Protein AF-A0A4Y7LB96-F1 (afdb_monomer_lite)

Structure (mmCIF, N/CA/C/O backbone):
data_AF-A0A4Y7LB96-F1
#
_entry.id   AF-A0A4Y7LB96-F1
#
loop_
_atom_site.group_PDB
_atom_site.id
_atom_site.type_symbol
_atom_site.label_atom_id
_atom_site.label_alt_id
_atom_site.label_comp_id
_atom_site.label_asym_id
_atom_site.label_entity_id
_atom_site.label_seq_id
_atom_site.pdbx_PDB_ins_code
_atom_site.Cartn_x
_atom_site.Cartn_y
_atom_site.Cartn_z
_atom_site.occupancy
_atom_site.B_iso_or_equiv
_atom_site.auth_seq_id
_atom_site.auth_comp_id
_atom_site.auth_asym_id
_atom_site.auth_atom_id
_atom_site.pdbx_PDB_model_num
ATOM 1 N N . MET A 1 1 ? 49.087 -23.711 -43.811 1.00 35.66 1 MET A N 1
ATOM 2 C CA . MET A 1 1 ? 48.234 -24.446 -44.774 1.00 35.66 1 MET A CA 1
ATOM 3 C C . MET A 1 1 ? 48.121 -23.576 -46.019 1.00 35.66 1 MET A C 1
ATOM 5 O O . MET A 1 1 ? 47.642 -22.468 -45.870 1.00 35.66 1 MET A O 1
ATOM 9 N N . ALA A 1 2 ? 48.598 -23.896 -47.216 1.00 39.31 2 ALA A N 1
ATOM 10 C CA . ALA A 1 2 ? 49.194 -25.099 -47.774 1.00 39.31 2 ALA A CA 1
ATOM 11 C C . ALA A 1 2 ? 50.185 -24.685 -48.887 1.00 39.31 2 ALA A C 1
ATOM 13 O O . ALA A 1 2 ? 49.993 -23.673 -49.557 1.00 39.31 2 ALA A O 1
ATOM 14 N N . THR A 1 3 ? 51.242 -25.474 -49.028 1.00 40.19 3 THR A N 1
ATOM 15 C CA . THR A 1 3 ? 52.195 -25.552 -50.142 1.00 40.19 3 THR A CA 1
ATOM 16 C C . THR A 1 3 ? 51.519 -26.090 -51.404 1.00 40.19 3 THR A C 1
ATOM 18 O O . THR A 1 3 ? 50.757 -27.045 -51.281 1.00 40.19 3 THR A O 1
ATOM 21 N N . VAL A 1 4 ? 51.845 -25.574 -52.597 1.00 39.94 4 VAL A N 1
ATOM 22 C CA . VAL A 1 4 ? 51.685 -26.322 -53.862 1.00 39.94 4 VAL A CA 1
ATOM 23 C C . VAL A 1 4 ? 52.820 -25.961 -54.827 1.00 39.94 4 VAL A C 1
ATOM 25 O O . VAL A 1 4 ? 52.914 -24.840 -55.323 1.00 39.94 4 VAL A O 1
ATOM 28 N N . GLU A 1 5 ? 53.680 -26.952 -55.039 1.00 41.75 5 GLU A N 1
ATOM 29 C CA . GLU A 1 5 ? 54.690 -27.094 -56.088 1.00 41.75 5 GLU A CA 1
ATOM 30 C C . GLU A 1 5 ? 54.030 -27.281 -57.464 1.00 41.75 5 GLU A C 1
ATOM 32 O O . GLU A 1 5 ? 52.971 -27.895 -57.533 1.00 41.75 5 GLU A O 1
ATOM 37 N N . TYR A 1 6 ? 54.686 -26.873 -58.559 1.00 34.81 6 TYR A N 1
ATOM 38 C CA . TYR A 1 6 ? 54.500 -27.531 -59.862 1.00 34.81 6 TYR A CA 1
ATOM 39 C C . TYR A 1 6 ? 55.794 -27.538 -60.691 1.00 34.81 6 TYR A C 1
ATOM 41 O O . TYR A 1 6 ? 56.192 -26.547 -61.296 1.00 34.81 6 TYR A O 1
ATOM 49 N N . ASN A 1 7 ? 56.425 -28.711 -60.651 1.00 36.88 7 ASN A N 1
ATOM 50 C CA . ASN A 1 7 ? 57.139 -29.462 -61.686 1.00 36.88 7 ASN A CA 1
ATOM 51 C C . ASN A 1 7 ? 57.603 -28.779 -62.988 1.00 36.88 7 ASN A C 1
ATOM 53 O O . ASN A 1 7 ? 56.831 -28.458 -63.890 1.00 36.88 7 ASN A O 1
ATOM 57 N N . THR A 1 8 ? 58.929 -28.784 -63.112 1.00 36.22 8 THR A N 1
ATOM 58 C CA . THR A 1 8 ? 59.748 -29.191 -64.266 1.00 36.22 8 THR A CA 1
ATOM 59 C C . THR A 1 8 ? 59.161 -30.302 -65.152 1.00 36.22 8 THR A C 1
ATOM 61 O O . THR A 1 8 ? 58.749 -31.344 -64.651 1.00 36.22 8 THR A O 1
ATOM 64 N N . TYR A 1 9 ? 59.282 -30.132 -66.474 1.00 33.72 9 TYR A N 1
ATOM 65 C CA . TYR A 1 9 ? 59.362 -31.225 -67.452 1.00 33.72 9 TYR A CA 1
ATOM 66 C C . TYR A 1 9 ? 60.618 -31.047 -68.316 1.00 33.72 9 TYR A C 1
ATOM 68 O O . TYR A 1 9 ? 60.820 -30.008 -68.944 1.00 33.72 9 TYR A O 1
ATOM 76 N N . CYS A 1 10 ? 61.461 -32.078 -68.304 1.00 36.59 10 CYS A N 1
ATOM 77 C CA . CYS A 1 10 ? 62.618 -32.287 -69.166 1.00 36.59 10 CYS A CA 1
ATOM 78 C C . CYS A 1 10 ? 62.185 -32.753 -70.566 1.00 36.59 10 CYS A C 1
ATOM 80 O O . CYS A 1 10 ? 61.255 -33.546 -70.671 1.00 36.59 10 CYS A O 1
ATOM 82 N N . PHE A 1 11 ? 62.929 -32.370 -71.609 1.00 31.00 11 PHE A N 1
ATOM 83 C CA . PHE A 1 11 ? 63.196 -33.251 -72.754 1.00 31.00 11 PHE A CA 1
ATOM 84 C C . PHE A 1 11 ? 64.547 -32.873 -73.383 1.00 31.00 11 PHE A C 1
ATOM 86 O O . PHE A 1 11 ? 64.687 -31.870 -74.081 1.00 31.00 11 PHE A O 1
ATOM 93 N N . LEU A 1 12 ? 65.557 -33.670 -73.037 1.00 38.88 12 LEU A N 1
ATOM 94 C CA . LEU A 1 12 ? 66.814 -33.858 -73.751 1.00 38.88 12 LEU A CA 1
ATOM 95 C C . LEU A 1 12 ? 66.573 -35.003 -74.738 1.00 38.88 12 LEU A C 1
ATOM 97 O O . LEU A 1 12 ? 66.150 -36.056 -74.285 1.00 38.88 12 LEU A O 1
ATOM 101 N N . GLU A 1 13 ? 66.837 -34.793 -76.028 1.00 34.44 13 GLU A N 1
ATOM 102 C CA . GLU A 1 13 ? 67.392 -35.770 -76.988 1.00 34.44 13 GLU A CA 1
ATOM 103 C C . GLU A 1 13 ? 67.270 -35.225 -78.419 1.00 34.44 13 GLU A C 1
ATOM 105 O O . GLU A 1 13 ? 66.249 -34.643 -78.780 1.00 34.44 13 GLU A O 1
ATOM 110 N N . GLY A 1 14 ? 68.302 -35.424 -79.250 1.00 32.41 14 GLY A N 1
ATOM 111 C CA . GLY A 1 14 ? 68.178 -35.202 -80.698 1.00 32.41 14 GLY A CA 1
ATOM 112 C C . GLY A 1 14 ? 69.425 -34.711 -81.433 1.00 32.41 14 GLY A C 1
ATOM 113 O O . GLY A 1 14 ? 69.401 -33.651 -82.044 1.00 32.41 14 GLY A O 1
ATOM 114 N N . SER A 1 15 ? 70.504 -35.487 -81.348 1.00 33.72 15 SER A N 1
ATOM 115 C CA . SER A 1 15 ? 71.610 -35.665 -82.302 1.00 33.72 15 SER A CA 1
ATOM 116 C C . SER A 1 15 ? 71.721 -34.789 -83.561 1.00 33.72 15 SER A C 1
ATOM 118 O O . SER A 1 15 ? 70.886 -34.803 -84.458 1.00 33.72 15 SER A O 1
ATOM 120 N N . GLN A 1 16 ? 72.904 -34.177 -83.670 1.00 41.25 16 GLN A N 1
ATOM 121 C CA . GLN A 1 16 ? 73.812 -34.219 -84.825 1.00 41.25 16 GLN A CA 1
ATOM 122 C C . GLN A 1 16 ? 73.238 -34.642 -86.190 1.00 41.25 16 GLN A C 1
ATOM 124 O O . GLN A 1 16 ? 73.076 -35.833 -86.438 1.00 41.25 16 GLN A O 1
ATOM 129 N N . ILE A 1 17 ? 73.171 -33.696 -87.137 1.00 39.78 17 ILE A N 1
ATOM 130 C CA . ILE A 1 17 ? 73.452 -33.962 -88.559 1.00 39.78 17 ILE A CA 1
ATOM 131 C C . ILE A 1 17 ? 74.294 -32.810 -89.123 1.00 39.78 17 ILE A C 1
ATOM 133 O O . ILE A 1 17 ? 73.824 -31.712 -89.413 1.00 39.78 17 ILE A O 1
ATOM 137 N N . LEU A 1 18 ? 75.585 -33.101 -89.261 1.00 38.09 18 LEU A N 1
ATOM 138 C CA . LEU A 1 18 ? 76.555 -32.395 -90.088 1.00 38.09 18 LEU A CA 1
ATOM 139 C C . LEU A 1 18 ? 76.236 -32.659 -91.573 1.00 38.09 18 LEU A C 1
ATOM 141 O O . LEU A 1 18 ? 75.856 -33.771 -91.931 1.00 38.09 18 LEU A O 1
ATOM 145 N N . ARG A 1 19 ? 76.564 -31.679 -92.429 1.00 37.53 19 ARG A N 1
ATOM 146 C CA . ARG A 1 19 ? 76.654 -31.722 -93.911 1.00 37.53 19 ARG A CA 1
ATOM 147 C C . ARG A 1 19 ? 75.383 -31.355 -94.694 1.00 37.53 19 ARG A C 1
ATOM 149 O O . ARG A 1 19 ? 74.606 -32.212 -95.087 1.00 37.53 19 ARG A O 1
ATOM 156 N N . ARG A 1 20 ? 75.315 -30.096 -95.130 1.00 37.41 20 ARG A N 1
ATOM 157 C CA . ARG A 1 20 ? 75.540 -29.674 -96.533 1.00 37.41 20 ARG A CA 1
ATOM 158 C C . ARG A 1 20 ? 75.105 -28.220 -96.674 1.00 37.41 20 ARG A C 1
ATOM 160 O O . ARG A 1 20 ? 73.936 -27.890 -96.542 1.00 37.41 20 ARG A O 1
ATOM 167 N N . ILE A 1 21 ? 76.076 -27.363 -96.961 1.00 46.53 21 ILE A N 1
ATOM 168 C CA . ILE A 1 21 ? 75.864 -25.991 -97.413 1.00 46.53 21 ILE A CA 1
ATOM 169 C C . ILE A 1 21 ? 75.515 -26.049 -98.909 1.00 46.53 21 ILE A C 1
ATOM 171 O O . ILE A 1 21 ? 76.352 -26.524 -99.678 1.00 46.53 21 ILE A O 1
ATOM 175 N N . PRO A 1 22 ? 74.379 -25.491 -99.361 1.00 42.53 22 PRO A N 1
ATOM 176 C CA . PRO A 1 22 ? 74.318 -24.791 -100.627 1.00 42.53 22 PRO A CA 1
ATOM 177 C C . PRO A 1 22 ? 74.450 -23.291 -100.348 1.00 42.53 22 PRO A C 1
ATOM 179 O O . PRO A 1 22 ? 73.652 -22.678 -99.636 1.00 42.53 22 PRO A O 1
ATOM 182 N N . LYS A 1 23 ? 75.521 -22.710 -100.889 1.00 46.22 23 LYS A N 1
ATOM 183 C CA . LYS A 1 23 ? 75.738 -21.266 -100.923 1.00 46.22 23 LYS A CA 1
ATOM 184 C C . LYS A 1 23 ? 74.643 -20.617 -101.782 1.00 46.22 23 LYS A C 1
ATOM 186 O O . LYS A 1 23 ? 74.169 -21.218 -102.741 1.00 46.22 23 LYS A O 1
ATOM 191 N N . SER A 1 24 ? 74.314 -19.377 -101.412 1.00 51.06 24 SER A N 1
ATOM 192 C CA . SER A 1 24 ? 73.545 -18.368 -102.161 1.00 51.06 24 SER A CA 1
ATOM 193 C C . SER A 1 24 ? 72.079 -18.694 -102.490 1.00 51.06 24 SER A C 1
ATOM 195 O O . SER A 1 24 ? 71.782 -19.344 -103.483 1.00 51.06 24 SER A O 1
ATOM 197 N N . GLY A 1 25 ? 71.151 -18.155 -101.682 1.00 49.84 25 GLY A N 1
ATOM 198 C CA . GLY A 1 25 ? 69.739 -17.985 -102.073 1.00 49.84 25 GLY A CA 1
ATOM 199 C C . GLY A 1 25 ? 68.710 -17.978 -100.931 1.00 49.84 25 GLY A C 1
ATOM 200 O O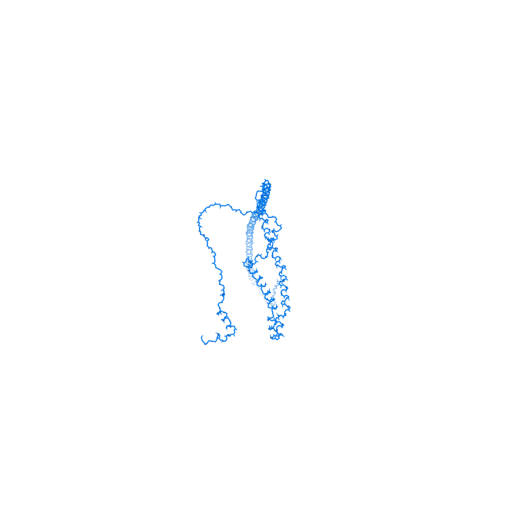 . GLY A 1 25 ? 67.725 -17.252 -101.001 1.00 49.84 25 GLY A O 1
ATOM 201 N N . TRP A 1 26 ? 68.944 -18.730 -99.848 1.00 45.72 26 TRP A N 1
ATOM 202 C CA . TRP A 1 26 ? 67.926 -18.994 -98.807 1.00 45.72 26 TRP A CA 1
ATOM 203 C C . TRP A 1 26 ? 68.025 -18.112 -97.552 1.00 45.72 26 TRP A C 1
ATOM 205 O O . TRP A 1 26 ? 67.060 -17.992 -96.799 1.00 45.72 26 TRP A O 1
ATOM 215 N N . VAL A 1 27 ? 69.170 -17.454 -97.341 1.00 49.75 27 VAL A N 1
ATOM 216 C CA . VAL A 1 27 ? 69.449 -16.653 -96.135 1.00 49.75 27 VAL A CA 1
ATOM 217 C C . VAL A 1 27 ? 68.569 -15.403 -96.066 1.00 49.75 27 VAL A C 1
ATOM 219 O O . VAL A 1 27 ? 68.065 -15.085 -94.995 1.00 49.75 27 VAL A O 1
ATOM 222 N N . LEU A 1 28 ? 68.307 -14.730 -97.195 1.00 49.62 28 LEU A N 1
ATOM 223 C CA . LEU A 1 28 ? 67.435 -13.549 -97.208 1.00 49.62 28 LEU A CA 1
ATOM 224 C C . LEU A 1 28 ? 65.955 -13.895 -96.982 1.00 49.62 28 LEU A C 1
ATOM 226 O O . LEU A 1 28 ? 65.259 -13.121 -96.335 1.00 49.62 28 LEU A O 1
ATOM 230 N N . LYS A 1 29 ? 65.469 -15.051 -97.454 1.00 49.19 29 LYS A N 1
ATOM 231 C CA . LYS A 1 29 ? 64.053 -15.429 -97.303 1.00 49.19 29 LYS A CA 1
ATOM 232 C C . LYS A 1 29 ? 63.723 -15.843 -95.862 1.00 49.19 29 LYS A C 1
ATOM 234 O O . LYS A 1 29 ? 62.784 -15.313 -95.284 1.00 49.19 29 LYS A O 1
ATOM 239 N N . PHE A 1 30 ? 64.588 -16.640 -95.225 1.00 51.22 30 PHE A N 1
ATOM 240 C CA . PHE A 1 30 ? 64.472 -16.957 -93.794 1.00 51.22 30 PHE A CA 1
ATOM 241 C C . PHE A 1 30 ? 64.611 -15.724 -92.887 1.00 51.22 30 PHE A C 1
ATOM 243 O O . PHE A 1 30 ? 63.891 -15.616 -91.896 1.00 51.22 30 PHE A O 1
ATOM 250 N N . HIS A 1 31 ? 65.496 -14.773 -93.213 1.00 53.97 31 HIS A N 1
ATOM 251 C CA . HIS A 1 31 ? 65.634 -13.547 -92.418 1.00 53.97 31 HIS A CA 1
ATOM 252 C C . HIS A 1 31 ? 64.397 -12.648 -92.497 1.00 53.97 31 HIS A C 1
ATOM 254 O O . HIS A 1 31 ? 64.010 -12.052 -91.488 1.00 53.97 31 HIS A O 1
ATOM 260 N N . VAL A 1 32 ? 63.777 -12.548 -93.675 1.00 58.94 32 VAL A N 1
ATOM 261 C CA . VAL A 1 32 ? 62.548 -11.771 -93.881 1.00 58.94 32 VAL A CA 1
ATOM 262 C C . VAL A 1 32 ? 61.365 -12.443 -93.173 1.00 58.94 32 VAL A C 1
ATOM 264 O O . VAL A 1 32 ? 60.643 -11.765 -92.440 1.00 58.94 32 VAL A O 1
ATOM 267 N N . ASP A 1 33 ? 61.231 -13.768 -93.275 1.00 58.50 33 ASP A N 1
ATOM 268 C CA . ASP A 1 33 ? 60.152 -14.535 -92.636 1.00 58.50 33 ASP A CA 1
ATOM 269 C C . ASP A 1 33 ? 60.277 -14.571 -91.097 1.00 58.50 33 ASP A C 1
ATOM 271 O O . ASP A 1 33 ? 59.285 -14.404 -90.383 1.00 58.50 33 ASP A O 1
ATOM 275 N N . PHE A 1 34 ? 61.496 -14.681 -90.553 1.00 61.75 34 PHE A N 1
ATOM 276 C CA . PHE A 1 34 ? 61.752 -14.602 -89.107 1.00 61.75 34 PHE A CA 1
ATOM 277 C C . PHE A 1 34 ? 61.517 -13.190 -88.548 1.00 61.75 34 PHE A C 1
ATOM 279 O O . PHE A 1 34 ? 60.947 -13.026 -87.468 1.00 61.75 34 PHE A O 1
ATOM 286 N N . SER A 1 35 ? 61.882 -12.150 -89.305 1.00 68.75 35 SER A N 1
ATOM 287 C CA . SER A 1 35 ? 61.618 -10.753 -88.924 1.00 68.75 35 SER A CA 1
ATOM 288 C C . SER A 1 35 ? 60.121 -10.429 -88.928 1.00 68.75 35 SER A C 1
ATOM 290 O O . SER A 1 35 ? 59.642 -9.688 -88.065 1.00 68.75 35 SER A O 1
ATOM 292 N N . LEU A 1 36 ? 59.363 -11.008 -89.865 1.00 68.25 36 LEU A N 1
ATOM 293 C CA . LEU A 1 36 ? 57.903 -10.930 -89.887 1.00 68.25 36 LEU A CA 1
ATOM 294 C C . LEU A 1 36 ? 57.294 -11.679 -88.696 1.00 68.25 36 LEU A C 1
ATOM 296 O O . LEU A 1 36 ? 56.475 -11.093 -87.994 1.00 68.25 36 LEU A O 1
ATOM 300 N N . LEU A 1 37 ? 57.729 -12.905 -88.392 1.00 70.44 37 LEU A N 1
ATOM 301 C CA . LEU A 1 37 ? 57.255 -13.665 -87.225 1.00 70.44 37 LEU A CA 1
ATOM 302 C C . LEU A 1 37 ? 57.542 -12.958 -85.896 1.00 70.44 37 LEU A C 1
ATOM 304 O O . LEU A 1 37 ? 56.667 -12.914 -85.033 1.00 70.44 37 LEU A O 1
ATOM 308 N N . LEU A 1 38 ? 58.713 -12.338 -85.738 1.00 76.50 38 LEU A N 1
ATOM 309 C CA . LEU A 1 38 ? 59.022 -11.527 -84.560 1.00 76.50 38 LEU A CA 1
ATOM 310 C C . LEU A 1 38 ? 58.147 -10.273 -84.480 1.00 76.50 38 LEU A C 1
ATOM 312 O O . LEU A 1 38 ? 57.662 -9.943 -83.401 1.00 76.50 38 LEU A O 1
ATOM 316 N N . ARG A 1 39 ? 57.875 -9.595 -85.604 1.00 75.19 39 ARG A N 1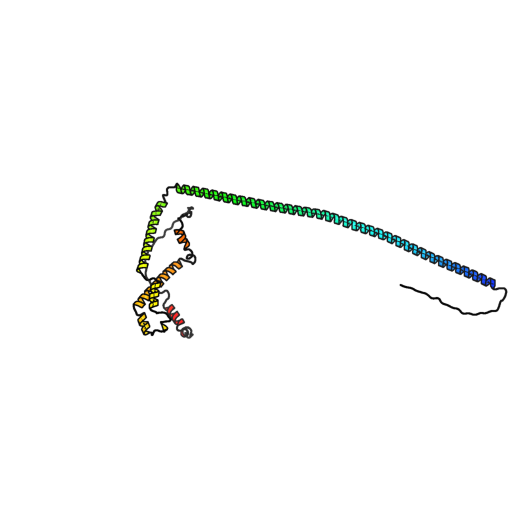
ATOM 317 C CA . ARG A 1 39 ? 56.944 -8.452 -85.632 1.00 75.19 39 ARG A CA 1
ATOM 318 C C . ARG A 1 39 ? 55.509 -8.867 -85.308 1.00 75.19 39 ARG A C 1
ATOM 320 O O . ARG A 1 39 ? 54.872 -8.210 -84.487 1.00 75.19 39 ARG A O 1
ATOM 327 N N . TYR A 1 40 ? 55.001 -9.943 -85.904 1.00 77.81 40 TYR A N 1
ATOM 328 C CA . TYR A 1 40 ? 53.653 -10.454 -85.641 1.00 77.81 40 TYR A CA 1
ATOM 329 C C . TYR A 1 40 ? 53.518 -10.998 -84.215 1.00 77.81 40 TYR A C 1
ATOM 331 O O . TYR A 1 40 ? 52.542 -10.682 -83.538 1.00 77.81 40 TYR A O 1
ATOM 339 N N . GLY A 1 41 ? 54.518 -11.729 -83.719 1.00 83.62 41 GLY A N 1
ATOM 340 C CA . GLY A 1 41 ? 54.586 -12.206 -82.339 1.00 83.62 41 GLY A CA 1
ATOM 341 C C . GLY A 1 41 ? 54.662 -11.061 -81.327 1.00 83.62 41 GLY A C 1
ATOM 342 O O . GLY A 1 41 ? 53.939 -11.070 -80.333 1.00 83.62 41 GLY A O 1
ATOM 343 N N . TRP A 1 42 ? 55.451 -10.019 -81.607 1.00 86.25 42 TRP A N 1
ATOM 344 C CA . TRP A 1 42 ? 55.538 -8.826 -80.762 1.00 86.25 42 TRP A CA 1
ATOM 345 C C . TRP A 1 42 ? 54.237 -8.016 -80.761 1.00 86.25 42 TRP A C 1
ATOM 347 O O . TRP A 1 42 ? 53.787 -7.577 -79.703 1.00 86.25 42 TRP A O 1
ATOM 357 N N . LEU A 1 43 ? 53.570 -7.867 -81.911 1.00 87.25 43 LEU A N 1
ATOM 358 C CA . LEU A 1 43 ? 52.249 -7.234 -81.995 1.00 87.25 43 LEU A CA 1
ATOM 359 C C . LEU A 1 43 ? 51.172 -8.048 -81.263 1.00 87.25 43 LEU A C 1
ATOM 361 O O . LEU A 1 43 ? 50.330 -7.470 -80.572 1.00 87.25 43 LEU A O 1
ATOM 365 N N . TRP A 1 44 ? 51.213 -9.378 -81.366 1.00 89.19 44 TRP A N 1
ATOM 366 C CA . TRP A 1 44 ? 50.311 -10.280 -80.651 1.00 89.19 44 TRP A CA 1
ATOM 367 C C . TRP A 1 44 ? 50.527 -10.207 -79.134 1.00 89.19 44 TRP A C 1
ATOM 369 O O . TRP A 1 44 ? 49.569 -9.995 -78.387 1.00 89.19 44 TRP A O 1
ATOM 379 N N . TYR A 1 45 ? 51.782 -10.249 -78.678 1.00 89.12 45 TYR A N 1
ATOM 380 C CA . TYR A 1 45 ? 52.149 -10.073 -77.273 1.00 89.12 45 TYR A CA 1
ATOM 381 C C . TYR A 1 45 ? 51.746 -8.692 -76.745 1.00 89.12 45 TYR A C 1
ATOM 383 O O . TYR A 1 45 ? 51.115 -8.591 -75.694 1.00 89.12 45 TYR A O 1
ATOM 391 N N . ARG A 1 46 ? 52.008 -7.618 -77.503 1.00 91.00 46 ARG A N 1
ATOM 392 C CA . ARG A 1 46 ? 51.585 -6.251 -77.160 1.00 91.00 46 ARG A CA 1
ATOM 393 C C . ARG A 1 46 ? 50.066 -6.157 -77.016 1.00 91.00 46 ARG A C 1
ATOM 395 O O . ARG A 1 46 ? 49.577 -5.546 -76.070 1.00 91.00 46 ARG A O 1
ATOM 402 N N . ARG A 1 47 ? 49.304 -6.796 -77.907 1.00 90.00 47 ARG A N 1
ATOM 403 C CA . ARG A 1 47 ? 47.834 -6.833 -77.851 1.00 90.00 47 ARG A CA 1
ATOM 404 C C . ARG A 1 47 ? 47.319 -7.613 -76.635 1.00 90.00 47 ARG A C 1
ATOM 406 O O . ARG A 1 47 ? 46.335 -7.194 -76.027 1.00 90.00 47 ARG A O 1
ATOM 413 N N . ILE A 1 48 ? 47.980 -8.703 -76.248 1.00 91.69 48 ILE A N 1
ATOM 414 C CA . ILE A 1 48 ? 47.661 -9.460 -75.026 1.00 91.69 48 ILE A CA 1
ATOM 415 C C . ILE A 1 48 ? 47.997 -8.655 -73.771 1.00 91.69 48 ILE A C 1
ATOM 417 O O . ILE A 1 48 ? 47.182 -8.588 -72.852 1.00 91.69 48 ILE A O 1
ATOM 421 N N . LEU A 1 49 ? 49.154 -7.996 -73.746 1.00 93.00 49 LEU A N 1
ATOM 422 C CA . LEU A 1 49 ? 49.583 -7.179 -72.617 1.00 93.00 49 LEU A CA 1
ATOM 423 C C . LEU A 1 49 ? 48.627 -6.001 -72.389 1.00 93.00 49 LEU A C 1
ATOM 425 O O . LEU A 1 49 ? 48.187 -5.781 -71.265 1.00 93.00 49 LEU A O 1
ATOM 429 N N . VAL A 1 50 ? 48.222 -5.307 -73.459 1.00 94.56 50 VAL A N 1
ATOM 430 C CA . VAL A 1 50 ? 47.217 -4.231 -73.389 1.00 94.56 50 VAL A CA 1
ATOM 431 C C . VAL A 1 50 ? 45.880 -4.756 -72.857 1.00 94.56 50 VAL A C 1
ATOM 433 O O . VAL A 1 50 ? 45.280 -4.128 -71.987 1.00 94.56 50 VAL A O 1
ATOM 436 N N . ARG A 1 51 ? 45.423 -5.934 -73.306 1.00 92.56 51 ARG A N 1
ATOM 437 C CA . ARG A 1 51 ? 44.206 -6.566 -72.763 1.00 92.56 51 ARG A CA 1
ATOM 438 C C . ARG A 1 51 ? 44.329 -6.864 -71.267 1.00 92.56 51 ARG A C 1
ATOM 440 O O . ARG A 1 51 ? 43.387 -6.603 -70.525 1.00 92.56 51 ARG A O 1
ATOM 447 N N . ARG A 1 52 ? 45.480 -7.368 -70.817 1.00 94.25 52 ARG A N 1
ATOM 448 C CA . ARG A 1 52 ? 45.728 -7.674 -69.401 1.00 94.25 52 ARG A CA 1
ATOM 449 C C . ARG A 1 52 ? 45.763 -6.413 -68.534 1.00 94.25 52 ARG A C 1
ATOM 451 O O . ARG A 1 52 ? 45.186 -6.414 -67.453 1.00 94.25 52 ARG A O 1
ATOM 458 N N . LEU A 1 53 ? 46.371 -5.332 -69.019 1.00 94.94 53 LEU A N 1
ATOM 459 C CA . LEU A 1 53 ? 46.378 -4.039 -68.328 1.00 94.94 53 LEU A CA 1
ATOM 460 C C . LEU A 1 53 ? 44.972 -3.432 -68.226 1.00 94.94 53 LEU A C 1
ATOM 462 O O . LEU A 1 53 ? 44.608 -2.925 -67.168 1.00 94.94 53 LEU A O 1
ATOM 466 N N . ASN A 1 54 ? 44.157 -3.548 -69.281 1.00 95.69 54 ASN A N 1
ATOM 467 C CA . ASN A 1 54 ? 42.761 -3.102 -69.248 1.00 95.69 54 ASN A CA 1
ATOM 468 C C . ASN A 1 54 ? 41.930 -3.883 -68.218 1.00 95.69 54 ASN A C 1
ATOM 470 O O . ASN A 1 54 ? 41.164 -3.274 -67.477 1.00 95.69 54 ASN A O 1
ATOM 474 N N . LEU A 1 55 ? 42.123 -5.205 -68.115 1.00 95.62 55 LEU A N 1
ATOM 475 C CA . LEU A 1 55 ? 41.458 -6.030 -67.097 1.00 95.62 55 LEU A CA 1
ATOM 476 C C . LEU A 1 55 ? 41.822 -5.587 -65.673 1.00 95.62 55 LEU A C 1
ATOM 478 O O . LEU A 1 55 ? 40.930 -5.391 -64.851 1.00 95.62 55 LEU A O 1
ATOM 482 N N . ILE A 1 56 ? 43.109 -5.349 -65.400 1.00 95.88 56 ILE A N 1
ATOM 483 C CA . ILE A 1 56 ? 43.570 -4.848 -64.095 1.00 95.88 56 ILE A CA 1
ATOM 484 C C . ILE A 1 56 ? 42.966 -3.466 -63.800 1.00 95.88 56 ILE A C 1
ATOM 486 O O . ILE A 1 56 ? 42.505 -3.213 -62.687 1.00 95.88 56 ILE A O 1
ATOM 490 N N . ALA A 1 57 ? 42.923 -2.571 -64.791 1.00 95.19 57 ALA A N 1
ATOM 491 C CA . ALA A 1 57 ? 42.313 -1.253 -64.630 1.00 95.19 57 ALA A CA 1
ATOM 492 C C . ALA A 1 57 ? 40.811 -1.350 -64.303 1.00 95.19 57 ALA A C 1
ATOM 494 O O . ALA A 1 57 ? 40.309 -0.604 -63.460 1.00 95.19 57 ALA A O 1
ATOM 495 N N . ASP A 1 58 ? 40.085 -2.281 -64.921 1.00 96.06 58 ASP A N 1
ATOM 496 C CA . ASP A 1 58 ? 38.664 -2.493 -64.646 1.00 96.06 58 ASP A CA 1
ATOM 497 C C . ASP A 1 58 ? 38.416 -3.141 -63.276 1.00 96.06 58 ASP A C 1
ATOM 499 O O . ASP A 1 58 ? 37.465 -2.768 -62.582 1.00 96.06 58 ASP A O 1
ATOM 503 N N . GLU A 1 59 ? 39.291 -4.038 -62.820 1.00 96.31 59 GLU A N 1
ATOM 504 C CA . GLU A 1 59 ? 39.262 -4.567 -61.452 1.00 96.31 59 GLU A CA 1
ATOM 505 C C . GLU A 1 59 ? 39.499 -3.468 -60.412 1.00 96.31 59 GLU A C 1
ATOM 507 O O . GLU A 1 59 ? 38.740 -3.355 -59.446 1.00 96.31 59 GLU A O 1
ATOM 512 N N . GLN A 1 60 ? 40.480 -2.590 -60.637 1.00 96.38 60 GLN A N 1
ATOM 513 C CA . GLN A 1 60 ? 40.721 -1.438 -59.765 1.00 96.38 60 GLN A CA 1
ATOM 514 C C . GLN A 1 60 ? 39.513 -0.495 -59.720 1.00 96.38 60 GLN A C 1
ATOM 516 O O . GLN A 1 60 ? 39.116 -0.047 -58.639 1.00 96.38 60 GLN A O 1
ATOM 521 N N . LYS A 1 61 ? 38.857 -0.247 -60.864 1.00 97.38 61 LYS A N 1
ATOM 522 C CA . LYS A 1 61 ? 37.600 0.518 -60.904 1.00 97.38 61 LYS A CA 1
ATOM 523 C C . LYS A 1 61 ? 36.514 -0.164 -60.070 1.00 97.38 61 LYS A C 1
ATOM 525 O O . LYS A 1 61 ? 35.912 0.502 -59.228 1.00 97.38 61 LYS A O 1
ATOM 530 N N . ARG A 1 62 ? 36.295 -1.475 -60.228 1.00 97.31 62 ARG A N 1
ATOM 531 C CA . ARG A 1 62 ? 35.306 -2.244 -59.443 1.00 97.31 62 ARG A CA 1
ATOM 532 C C . ARG A 1 62 ? 35.579 -2.164 -57.941 1.00 97.31 62 ARG A C 1
ATOM 534 O O . ARG A 1 62 ? 34.663 -1.868 -57.172 1.00 97.31 62 ARG A O 1
ATOM 541 N N . LEU A 1 63 ? 36.830 -2.351 -57.521 1.00 97.25 63 LEU A N 1
ATOM 542 C CA . LEU A 1 63 ? 37.227 -2.239 -56.115 1.00 97.25 63 LEU A CA 1
ATOM 543 C C . LEU A 1 63 ? 37.011 -0.822 -55.572 1.00 97.25 63 LEU A C 1
ATOM 545 O O . LEU A 1 63 ? 36.499 -0.665 -54.463 1.00 97.25 63 LEU A O 1
ATOM 549 N N . SER A 1 64 ? 37.316 0.213 -56.358 1.00 97.06 64 SER A N 1
ATOM 550 C CA . SER A 1 64 ? 37.079 1.603 -55.954 1.00 97.06 64 SER A CA 1
ATOM 551 C C . SER A 1 64 ? 35.584 1.911 -55.767 1.00 97.06 64 SER A C 1
ATOM 553 O O . SER A 1 64 ? 35.202 2.582 -54.804 1.00 97.06 64 SER A O 1
ATOM 555 N N . ILE A 1 65 ? 34.721 1.362 -56.631 1.00 97.44 65 ILE A N 1
ATOM 556 C CA . ILE A 1 65 ? 33.261 1.494 -56.542 1.00 97.44 65 ILE A CA 1
ATOM 557 C C . ILE A 1 65 ? 32.749 0.797 -55.282 1.00 97.44 65 ILE A C 1
ATOM 559 O O . ILE A 1 65 ? 31.998 1.403 -54.515 1.00 97.44 65 ILE A O 1
ATOM 563 N N . LEU A 1 66 ? 33.196 -0.435 -55.022 1.00 97.81 66 LEU A N 1
ATOM 564 C CA . LEU A 1 66 ? 32.832 -1.177 -53.814 1.00 97.81 66 LEU A CA 1
ATOM 565 C C . LEU A 1 66 ? 33.304 -0.465 -52.545 1.00 97.81 66 LEU A C 1
ATOM 567 O O . LEU A 1 66 ? 32.540 -0.346 -51.589 1.00 97.81 66 LEU A O 1
ATOM 571 N N . ALA A 1 67 ? 34.524 0.074 -52.533 1.00 97.75 67 ALA A N 1
ATOM 572 C CA . ALA A 1 67 ? 35.032 0.852 -51.409 1.00 97.75 67 ALA A CA 1
ATOM 573 C C . ALA A 1 67 ? 34.184 2.113 -51.164 1.00 97.75 67 ALA A C 1
ATOM 575 O O . ALA A 1 67 ? 33.839 2.424 -50.021 1.00 97.75 67 ALA A O 1
ATOM 576 N N . LYS A 1 68 ? 33.786 2.820 -52.229 1.00 97.81 68 LYS A N 1
ATOM 577 C CA . LYS A 1 68 ? 32.914 4.002 -52.141 1.00 97.81 68 LYS A CA 1
ATOM 578 C C . LYS A 1 68 ? 31.508 3.639 -51.655 1.00 97.81 68 LYS A C 1
ATOM 580 O O . LYS A 1 68 ? 30.949 4.364 -50.833 1.00 97.81 68 LYS A O 1
ATOM 585 N N . ALA A 1 69 ? 30.956 2.516 -52.113 1.00 97.56 69 ALA A N 1
ATOM 586 C CA . ALA A 1 69 ? 29.672 1.990 -51.656 1.00 97.56 69 ALA A CA 1
ATOM 587 C C . ALA A 1 69 ? 29.715 1.595 -50.171 1.00 97.56 69 ALA A C 1
ATOM 589 O O . ALA A 1 69 ? 28.855 2.029 -49.408 1.00 97.56 69 ALA A O 1
ATOM 590 N N . ARG A 1 70 ? 30.760 0.879 -49.732 1.00 97.44 70 ARG A N 1
ATOM 591 C CA . ARG A 1 70 ? 30.973 0.514 -48.319 1.00 97.44 70 ARG A CA 1
ATOM 592 C C . ARG A 1 70 ? 31.063 1.741 -47.411 1.00 97.44 70 ARG A C 1
ATOM 594 O O . ARG A 1 70 ? 30.385 1.786 -46.392 1.00 97.44 70 ARG A O 1
ATOM 601 N N . LYS A 1 71 ? 31.824 2.772 -47.804 1.00 97.94 71 LYS A N 1
ATOM 602 C CA . LYS A 1 71 ? 31.909 4.037 -47.045 1.00 97.94 71 LYS A CA 1
ATOM 603 C C . LYS A 1 71 ? 30.553 4.739 -46.926 1.00 97.94 71 LYS A C 1
ATOM 605 O O . LYS A 1 71 ? 30.223 5.268 -45.870 1.00 97.94 71 LYS A O 1
ATOM 610 N N . ARG A 1 72 ? 29.759 4.750 -48.003 1.00 97.38 72 ARG A N 1
ATOM 611 C CA . ARG A 1 72 ? 28.402 5.318 -47.982 1.00 97.38 72 ARG A CA 1
ATOM 612 C C . ARG A 1 72 ? 27.486 4.537 -47.047 1.00 97.38 72 ARG A C 1
ATOM 614 O O . ARG A 1 72 ? 26.766 5.164 -46.282 1.00 97.38 72 ARG A O 1
ATOM 621 N N . LEU A 1 73 ? 27.533 3.206 -47.099 1.00 97.69 73 LEU A N 1
ATOM 622 C CA . LEU A 1 73 ? 26.725 2.343 -46.242 1.00 97.69 73 LEU A CA 1
ATOM 623 C C . LEU A 1 73 ? 27.053 2.567 -44.761 1.00 97.69 73 LEU A C 1
ATOM 625 O O . LEU A 1 73 ? 26.149 2.875 -43.994 1.00 97.69 73 LEU A O 1
ATOM 629 N N . ALA A 1 74 ? 28.340 2.563 -44.399 1.00 97.81 74 ALA A N 1
ATOM 630 C CA . ALA A 1 74 ? 28.781 2.833 -43.030 1.00 97.81 74 ALA A CA 1
ATOM 631 C C . ALA A 1 74 ? 28.262 4.184 -42.502 1.00 97.81 74 ALA A C 1
ATOM 633 O O . ALA A 1 74 ? 27.748 4.259 -41.392 1.00 97.81 74 ALA A O 1
ATOM 634 N N . LYS A 1 75 ? 28.302 5.239 -43.328 1.00 98.00 75 LYS A N 1
ATOM 635 C CA . LYS A 1 75 ? 27.765 6.561 -42.965 1.00 98.00 75 LYS A CA 1
ATOM 636 C C . LYS A 1 75 ? 26.244 6.553 -42.753 1.00 98.00 75 LYS A C 1
ATOM 638 O O . LYS A 1 75 ? 25.730 7.299 -41.921 1.00 98.00 75 LYS A O 1
ATOM 643 N N . TRP A 1 76 ? 25.502 5.767 -43.533 1.00 97.56 76 TRP A N 1
ATOM 644 C CA . TRP A 1 76 ? 24.056 5.621 -43.345 1.00 97.56 76 TRP A CA 1
ATOM 645 C C . TRP A 1 76 ? 23.723 4.837 -42.079 1.00 97.56 76 TRP A C 1
ATOM 647 O O . TRP A 1 76 ? 22.812 5.236 -41.354 1.00 97.56 76 TRP A O 1
ATOM 657 N N . ASP A 1 77 ? 24.470 3.774 -41.793 1.00 97.62 77 ASP A N 1
ATOM 658 C CA . ASP A 1 77 ? 24.285 2.978 -40.583 1.00 97.62 77 ASP A CA 1
ATOM 659 C C . ASP A 1 77 ? 24.635 3.779 -39.325 1.00 97.62 77 ASP A C 1
ATOM 661 O O . ASP A 1 77 ? 23.856 3.769 -38.376 1.00 97.62 77 ASP A O 1
ATOM 665 N N . GLU A 1 78 ? 25.710 4.571 -39.352 1.00 97.56 78 GLU A N 1
ATOM 666 C CA . GLU A 1 78 ? 26.065 5.507 -38.277 1.00 97.56 78 GLU A CA 1
ATOM 667 C C . GLU A 1 78 ? 24.922 6.494 -37.993 1.00 97.56 78 GLU A C 1
ATOM 669 O O . GLU A 1 78 ? 24.498 6.658 -36.851 1.00 97.56 78 GLU A O 1
ATOM 674 N N . ARG A 1 79 ? 24.345 7.104 -39.037 1.00 97.75 79 ARG A N 1
ATOM 675 C CA . ARG A 1 79 ? 23.201 8.021 -38.891 1.00 97.75 79 ARG A CA 1
ATOM 676 C C . ARG A 1 79 ? 21.961 7.325 -38.346 1.00 97.75 79 ARG A C 1
ATOM 678 O O . ARG A 1 79 ? 21.255 7.901 -37.522 1.00 97.75 79 ARG A O 1
ATOM 685 N N . ARG A 1 80 ? 21.681 6.102 -38.803 1.00 98.00 80 ARG A N 1
ATOM 686 C CA . ARG A 1 80 ? 20.549 5.306 -38.316 1.00 98.00 80 ARG A CA 1
ATOM 687 C C . ARG A 1 80 ? 20.730 4.967 -36.839 1.00 98.00 80 ARG A C 1
ATOM 689 O O . ARG A 1 80 ? 19.786 5.120 -36.069 1.00 98.00 80 ARG A O 1
ATOM 696 N N . GLN A 1 81 ? 21.931 4.545 -36.445 1.00 97.06 81 GLN A N 1
ATOM 697 C CA . GLN A 1 81 ? 22.263 4.252 -35.055 1.00 97.06 81 GLN A CA 1
ATOM 698 C C . GLN A 1 81 ? 22.170 5.508 -34.190 1.00 97.06 81 GLN A C 1
ATOM 700 O O . GLN A 1 81 ? 21.480 5.469 -33.181 1.00 97.06 81 GLN A O 1
ATOM 705 N N . ALA A 1 82 ? 22.743 6.635 -34.620 1.00 97.19 82 ALA A N 1
ATOM 706 C CA . ALA A 1 82 ? 22.650 7.908 -33.903 1.00 97.19 82 ALA A CA 1
ATOM 707 C C . ALA A 1 82 ? 21.199 8.393 -33.735 1.00 97.19 82 ALA A C 1
ATOM 709 O O . ALA A 1 82 ? 20.824 8.911 -32.684 1.00 97.19 82 ALA A O 1
ATOM 710 N N . ALA A 1 83 ? 20.354 8.210 -34.754 1.00 97.31 83 ALA A N 1
ATOM 711 C CA . ALA A 1 83 ? 18.937 8.546 -34.660 1.00 97.31 83 ALA A CA 1
ATOM 712 C C . ALA A 1 83 ? 18.194 7.630 -33.673 1.00 97.31 83 ALA A C 1
ATOM 714 O O . ALA A 1 83 ? 17.376 8.118 -32.891 1.00 97.31 83 ALA A O 1
ATOM 715 N N . LYS A 1 84 ? 18.498 6.325 -33.690 1.00 97.94 84 LYS A N 1
ATOM 716 C CA . LYS A 1 84 ? 17.913 5.330 -32.784 1.00 97.94 84 LYS A CA 1
ATOM 717 C C . LYS A 1 84 ? 18.309 5.599 -31.330 1.00 97.94 84 LYS A C 1
ATOM 719 O O . LYS A 1 84 ? 17.425 5.784 -30.499 1.00 97.94 84 LYS A O 1
ATOM 724 N N . THR A 1 85 ? 19.605 5.718 -31.049 1.00 97.75 85 THR A N 1
ATOM 725 C CA . THR A 1 85 ? 20.110 6.007 -29.698 1.00 97.75 85 THR A CA 1
ATOM 726 C C . THR A 1 85 ? 19.618 7.364 -29.204 1.00 97.75 85 THR A C 1
ATOM 728 O O . THR A 1 85 ? 19.192 7.499 -28.062 1.00 97.75 85 THR A O 1
ATOM 731 N N . GLY A 1 86 ? 19.582 8.375 -30.077 1.00 96.88 86 GLY A N 1
ATOM 732 C CA . GLY A 1 86 ? 19.032 9.684 -29.741 1.00 96.88 86 GLY A CA 1
ATOM 733 C C . GLY A 1 86 ? 17.545 9.642 -29.373 1.00 96.88 86 GLY A C 1
ATOM 734 O O . GLY A 1 86 ? 17.115 10.412 -28.518 1.00 96.88 86 GLY A O 1
ATOM 735 N N . ALA A 1 87 ? 16.751 8.769 -29.999 1.00 97.19 87 ALA A N 1
ATOM 736 C CA . ALA A 1 87 ? 15.350 8.568 -29.633 1.00 97.19 87 ALA A CA 1
ATOM 737 C C . ALA A 1 87 ? 15.213 7.840 -28.291 1.00 97.19 87 ALA A C 1
ATOM 739 O O . ALA A 1 87 ? 14.478 8.316 -27.430 1.00 97.19 87 ALA A O 1
ATOM 740 N N . GLU A 1 88 ? 15.957 6.752 -28.089 1.00 96.81 88 GLU A N 1
ATOM 741 C CA . GLU A 1 88 ? 15.978 5.986 -26.834 1.00 96.81 88 GLU A CA 1
ATOM 742 C C . GLU A 1 88 ? 16.334 6.882 -25.638 1.00 96.81 88 GLU A C 1
ATOM 744 O O . GLU A 1 88 ? 15.568 6.956 -24.680 1.00 96.81 88 GLU A O 1
ATOM 749 N N . LEU A 1 89 ? 17.391 7.693 -25.757 1.00 97.25 89 LEU A N 1
ATOM 750 C CA . LEU A 1 89 ? 17.795 8.643 -24.715 1.00 97.25 89 LEU A CA 1
ATOM 751 C C . LEU A 1 89 ? 16.725 9.701 -24.404 1.00 97.25 89 LEU A C 1
ATOM 753 O O . LEU A 1 89 ? 16.636 10.178 -23.272 1.00 97.25 89 LEU A O 1
ATOM 757 N N . ARG A 1 90 ? 15.920 10.121 -25.391 1.00 96.62 90 ARG A N 1
ATOM 758 C CA . ARG A 1 90 ? 14.800 11.049 -25.143 1.00 96.62 90 ARG A CA 1
ATOM 759 C C . ARG A 1 90 ? 13.704 10.368 -24.331 1.00 96.62 90 ARG A C 1
ATOM 761 O O . ARG A 1 90 ? 13.246 10.949 -23.350 1.00 96.62 90 ARG A O 1
ATOM 768 N N . TYR A 1 91 ? 13.342 9.142 -24.699 1.00 96.38 91 TYR A N 1
ATOM 769 C CA . TYR A 1 91 ? 12.346 8.364 -23.967 1.00 96.38 91 TYR A CA 1
ATOM 770 C C . TYR A 1 91 ? 12.794 8.046 -22.541 1.00 96.38 91 TYR A C 1
ATOM 772 O O . TYR A 1 91 ? 12.001 8.185 -21.616 1.00 96.38 91 TYR A O 1
ATOM 780 N N . GLU A 1 92 ? 14.054 7.668 -22.332 1.00 96.25 92 GLU A N 1
ATOM 781 C CA . GLU A 1 92 ? 14.596 7.413 -20.992 1.00 96.25 92 GLU A CA 1
ATOM 782 C C . GLU A 1 92 ? 14.530 8.662 -20.112 1.00 96.25 92 GLU A C 1
ATOM 784 O O . GLU A 1 92 ? 13.977 8.609 -19.015 1.00 96.25 92 GLU A O 1
ATOM 789 N N . LYS A 1 93 ? 14.958 9.821 -20.631 1.00 97.12 93 LYS A N 1
ATOM 790 C CA . LYS A 1 93 ? 14.851 11.098 -19.908 1.00 97.12 93 LYS A CA 1
ATOM 791 C C . LYS A 1 93 ? 13.411 11.458 -19.556 1.00 97.12 93 LYS A C 1
ATOM 793 O O . LYS A 1 93 ? 13.156 12.001 -18.483 1.00 97.12 93 LYS A O 1
ATOM 798 N N . GLU A 1 94 ? 12.459 11.213 -20.452 1.00 96.50 94 GLU A N 1
ATOM 799 C CA . GLU A 1 94 ? 11.039 11.431 -20.158 1.00 96.50 94 GLU A CA 1
ATOM 800 C C . GLU A 1 94 ? 10.529 10.463 -19.092 1.00 96.50 94 GLU A C 1
ATOM 802 O O . GLU A 1 94 ? 9.841 10.888 -18.163 1.00 96.50 94 GLU A O 1
ATOM 807 N N . ARG A 1 95 ? 10.912 9.185 -19.168 1.00 97.06 95 ARG A N 1
ATOM 808 C CA . ARG A 1 95 ? 10.556 8.181 -18.162 1.00 97.06 95 ARG A CA 1
ATOM 809 C C . ARG A 1 95 ? 11.107 8.529 -16.786 1.00 97.06 95 ARG A C 1
ATOM 811 O O . ARG A 1 95 ? 10.357 8.429 -15.823 1.00 97.06 95 ARG A O 1
ATOM 818 N N . GLU A 1 96 ? 12.352 8.979 -16.679 1.00 97.50 96 GLU A N 1
ATOM 819 C CA . GLU A 1 96 ? 12.953 9.404 -15.407 1.00 97.50 96 GLU A CA 1
ATOM 820 C C . GLU A 1 96 ? 12.254 10.640 -14.824 1.00 97.50 96 GLU A C 1
ATOM 822 O O . GLU A 1 96 ? 11.899 10.673 -13.642 1.00 97.50 96 GLU A O 1
ATOM 827 N N . LYS A 1 97 ? 11.974 11.651 -15.659 1.00 97.19 97 LYS A N 1
ATOM 828 C CA . LYS A 1 97 ? 11.214 12.844 -15.243 1.00 97.19 97 LYS A CA 1
ATOM 829 C C . LYS A 1 97 ? 9.812 12.488 -14.755 1.00 97.19 97 LYS A C 1
ATOM 831 O O . LYS A 1 97 ? 9.322 13.064 -13.786 1.00 97.19 97 LYS A O 1
ATOM 836 N N . LEU A 1 98 ? 9.144 11.559 -15.434 1.00 97.38 98 LEU A N 1
ATOM 837 C CA . LEU A 1 98 ? 7.826 11.090 -15.019 1.00 97.38 98 LEU A CA 1
ATOM 838 C C . LEU A 1 98 ? 7.913 10.226 -13.758 1.00 97.38 98 LEU A C 1
ATOM 840 O O . LEU A 1 98 ? 7.081 10.400 -12.874 1.00 97.38 98 LEU A O 1
ATOM 844 N N . GLY A 1 99 ? 8.922 9.362 -13.644 1.00 97.38 99 GLY A N 1
ATOM 845 C CA . GLY A 1 99 ? 9.170 8.519 -12.474 1.00 97.38 99 GLY A CA 1
ATOM 846 C C . GLY A 1 99 ? 9.331 9.351 -11.206 1.00 97.38 99 GLY A C 1
ATOM 847 O O . GLY A 1 99 ? 8.533 9.215 -10.284 1.00 97.38 99 GLY A O 1
ATOM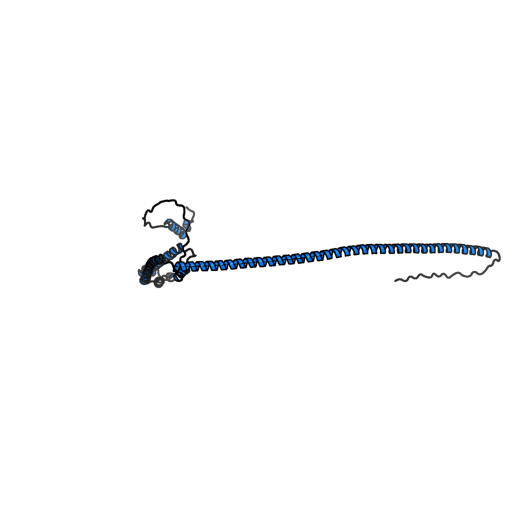 848 N N . THR A 1 100 ? 10.248 10.318 -11.217 1.00 97.81 100 THR A N 1
ATOM 849 C CA . THR A 1 100 ? 10.472 11.241 -10.085 1.00 97.81 100 THR A CA 1
ATOM 850 C C . THR A 1 100 ? 9.216 12.049 -9.720 1.00 97.81 100 THR A C 1
ATOM 852 O O . THR A 1 100 ? 8.889 12.245 -8.544 1.00 97.81 100 THR A O 1
ATOM 855 N N . LYS A 1 101 ? 8.440 12.494 -10.718 1.00 97.94 101 LYS A N 1
ATOM 856 C CA . LYS A 1 101 ? 7.162 13.189 -10.485 1.00 97.94 101 LYS A CA 1
ATOM 857 C C . LYS A 1 101 ? 6.094 12.277 -9.878 1.00 97.94 101 LYS A C 1
ATOM 859 O O . LYS A 1 101 ? 5.299 12.727 -9.060 1.00 97.94 101 LYS A O 1
ATOM 864 N N . VAL A 1 102 ? 6.026 11.016 -10.290 1.00 98.19 102 VAL A N 1
ATOM 865 C CA . VAL A 1 102 ? 5.098 10.047 -9.698 1.00 98.19 102 VAL A CA 1
ATOM 866 C C . VAL A 1 102 ? 5.517 9.728 -8.265 1.00 98.19 102 VAL A C 1
ATOM 868 O O . VAL A 1 102 ? 4.674 9.794 -7.376 1.00 98.19 102 VAL A O 1
ATOM 871 N N . GLU A 1 103 ? 6.801 9.476 -8.022 1.00 97.06 103 GLU A N 1
ATOM 872 C CA . GLU A 1 103 ? 7.349 9.177 -6.693 1.00 97.06 103 GLU A CA 1
ATOM 873 C C . GLU A 1 103 ? 7.069 10.297 -5.687 1.00 97.06 103 GLU A C 1
ATOM 875 O O . GLU A 1 103 ? 6.512 10.041 -4.621 1.00 97.06 103 GLU A O 1
ATOM 880 N N . SER A 1 104 ? 7.346 11.552 -6.051 1.00 97.62 104 SER A N 1
ATOM 881 C CA . SER A 1 104 ? 7.021 12.712 -5.205 1.00 97.62 104 SER A CA 1
ATOM 882 C C . SER A 1 104 ? 5.524 12.824 -4.890 1.00 97.62 104 SER A C 1
ATOM 884 O O . SER A 1 104 ? 5.149 13.119 -3.755 1.00 97.62 104 SER A O 1
ATOM 886 N N . ARG A 1 105 ? 4.637 12.536 -5.853 1.00 97.94 105 ARG A N 1
ATOM 887 C CA . ARG A 1 105 ? 3.182 12.526 -5.608 1.00 97.94 105 ARG A CA 1
ATOM 888 C C . ARG A 1 105 ? 2.752 11.383 -4.694 1.00 97.94 105 ARG A C 1
ATOM 890 O O . ARG A 1 105 ? 1.826 11.569 -3.908 1.00 97.94 105 ARG A O 1
ATOM 897 N N . VAL A 1 106 ? 3.392 10.220 -4.801 1.00 98.19 106 VAL A N 1
ATOM 898 C CA . VAL A 1 106 ? 3.141 9.080 -3.910 1.00 98.19 106 VAL A CA 1
ATOM 899 C C . VAL A 1 106 ? 3.557 9.433 -2.486 1.00 98.19 106 VAL A C 1
ATOM 901 O O . VAL A 1 106 ? 2.731 9.313 -1.585 1.00 98.19 106 VAL A O 1
ATOM 904 N N . GLN A 1 107 ? 4.766 9.968 -2.294 1.00 97.88 107 GLN A N 1
ATOM 905 C CA . GLN A 1 107 ? 5.244 10.425 -0.984 1.00 97.88 107 GLN A CA 1
ATOM 906 C C . GLN A 1 107 ? 4.295 11.464 -0.375 1.00 97.88 107 GLN A C 1
ATOM 908 O O . GLN A 1 107 ? 3.837 11.305 0.754 1.00 97.88 107 GLN A O 1
ATOM 913 N N . GLN A 1 108 ? 3.889 12.469 -1.155 1.00 97.81 108 GLN A N 1
ATOM 914 C CA . GLN A 1 108 ? 2.931 13.476 -0.699 1.00 97.81 108 GLN A CA 1
ATOM 915 C C . GLN A 1 108 ? 1.570 12.864 -0.316 1.00 97.81 108 GLN A C 1
ATOM 917 O O . GLN A 1 108 ? 0.942 13.271 0.665 1.00 97.81 108 GLN A O 1
ATOM 922 N N . ALA A 1 109 ? 1.077 11.882 -1.076 1.00 97.69 109 ALA A N 1
ATOM 923 C CA . ALA A 1 109 ? -0.169 11.188 -0.757 1.00 97.69 109 ALA A CA 1
ATOM 924 C C . ALA A 1 109 ? -0.057 10.363 0.537 1.00 97.69 109 ALA A C 1
ATOM 926 O O . ALA A 1 109 ? -1.007 10.323 1.326 1.00 97.69 109 ALA A O 1
ATOM 927 N N . GLU A 1 110 ? 1.093 9.736 0.783 1.00 97.69 110 GLU A N 1
ATOM 928 C CA . GLU A 1 110 ? 1.378 9.004 2.017 1.00 97.69 110 GLU A CA 1
ATOM 929 C C . GLU A 1 110 ? 1.459 9.934 3.229 1.00 97.69 110 GLU A C 1
ATOM 931 O O . GLU A 1 110 ? 0.821 9.663 4.250 1.00 97.69 110 GLU A O 1
ATOM 936 N N . GLU A 1 111 ? 2.143 11.071 3.109 1.00 98.00 111 GLU A N 1
ATOM 937 C CA . GLU A 1 111 ? 2.189 12.105 4.147 1.00 98.00 111 GLU A CA 1
ATOM 938 C C . GLU A 1 111 ? 0.785 12.621 4.484 1.00 98.00 111 GLU A C 1
ATOM 940 O O . GLU A 1 111 ? 0.377 12.629 5.650 1.00 98.00 111 GLU A O 1
ATOM 945 N N . ASN A 1 112 ? -0.010 12.955 3.463 1.00 98.12 112 ASN A N 1
ATOM 946 C CA . ASN A 1 112 ? -1.400 13.376 3.632 1.00 98.12 112 ASN A CA 1
ATOM 947 C C . ASN A 1 112 ? -2.241 12.301 4.334 1.00 98.12 112 ASN A C 1
ATOM 949 O O . ASN A 1 112 ? -3.018 12.598 5.248 1.00 98.12 112 ASN A O 1
ATOM 953 N N . ARG A 1 113 ? -2.067 11.027 3.961 1.00 98.06 113 ARG A N 1
ATOM 954 C CA . ARG A 1 113 ? -2.738 9.900 4.619 1.00 98.06 113 ARG A CA 1
ATOM 955 C C . ARG A 1 113 ? -2.341 9.800 6.092 1.00 98.06 113 ARG A C 1
ATOM 957 O O . ARG A 1 113 ? -3.209 9.591 6.944 1.00 98.06 113 ARG A O 1
ATOM 964 N N . MET A 1 114 ? -1.061 9.965 6.410 1.00 98.25 114 MET A N 1
ATOM 965 C CA . MET A 1 114 ? -0.563 9.929 7.786 1.00 98.25 114 MET A CA 1
ATOM 966 C C . MET A 1 114 ? -1.108 11.085 8.627 1.00 98.25 114 MET A C 1
ATOM 968 O O . MET A 1 114 ? -1.539 10.861 9.764 1.00 98.25 114 MET A O 1
ATOM 972 N N . LEU A 1 115 ? -1.184 12.292 8.063 1.00 98.19 115 LEU A N 1
ATOM 973 C CA . LEU A 1 115 ? -1.794 13.452 8.714 1.00 98.19 115 LEU A CA 1
ATOM 974 C C . LEU A 1 115 ? -3.275 13.217 9.025 1.00 98.19 115 LEU A C 1
ATOM 976 O O . LEU A 1 115 ? -3.704 13.431 10.161 1.00 98.19 115 LEU A O 1
ATOM 980 N N . LEU A 1 116 ? -4.045 12.689 8.069 1.00 98.06 116 LEU A N 1
ATOM 981 C CA . LEU A 1 116 ? -5.455 12.345 8.281 1.00 98.06 116 LEU A CA 1
ATOM 982 C C . LEU A 1 116 ? -5.634 11.297 9.385 1.00 98.06 116 LEU A C 1
ATOM 984 O O . LEU A 1 116 ? -6.525 11.416 10.231 1.00 98.06 116 LEU A O 1
ATOM 988 N N . LEU A 1 117 ? -4.774 10.276 9.420 1.00 98.12 117 LEU A N 1
ATOM 989 C CA . LEU A 1 117 ? -4.800 9.266 10.478 1.00 98.12 117 LEU A CA 1
ATOM 990 C C . LEU A 1 117 ? -4.464 9.865 11.847 1.00 98.12 117 LEU A C 1
ATOM 992 O O . LEU A 1 117 ? -5.132 9.530 12.831 1.00 98.12 117 LEU A O 1
ATOM 996 N N . LYS A 1 118 ? -3.474 10.762 11.925 1.00 98.25 118 LYS A N 1
ATOM 997 C CA . LYS A 1 118 ? -3.104 11.462 13.162 1.00 98.25 118 LYS A CA 1
ATOM 998 C C . LYS A 1 118 ? -4.245 12.348 13.658 1.00 98.25 118 LYS A C 1
ATOM 1000 O O . LYS A 1 118 ? -4.639 12.214 14.816 1.00 98.25 118 LYS A O 1
ATOM 1005 N N . ALA A 1 119 ? -4.834 13.156 12.778 1.00 98.06 119 ALA A N 1
ATOM 1006 C CA . ALA A 1 119 ? -5.988 13.993 13.093 1.00 98.06 119 ALA A CA 1
ATOM 1007 C C . ALA A 1 119 ? -7.162 13.145 13.602 1.00 98.06 119 ALA A C 1
ATOM 1009 O O . ALA A 1 119 ? -7.710 13.412 14.668 1.00 98.06 119 ALA A O 1
ATOM 1010 N N . ARG A 1 120 ? -7.485 12.033 12.925 1.00 98.06 120 ARG A N 1
ATOM 1011 C CA . ARG A 1 120 ? -8.559 11.123 13.355 1.00 98.06 120 ARG A CA 1
ATOM 1012 C C . ARG A 1 120 ? -8.291 10.500 14.725 1.00 98.06 120 ARG A C 1
ATOM 1014 O O . ARG A 1 120 ? -9.226 10.346 15.512 1.00 98.06 120 ARG A O 1
ATOM 1021 N N . ARG A 1 121 ? -7.042 10.120 15.020 1.00 97.69 121 ARG A N 1
ATOM 1022 C CA . ARG A 1 121 ? -6.651 9.618 16.350 1.00 97.69 121 ARG A CA 1
ATOM 1023 C C . ARG A 1 121 ? -6.842 10.696 17.415 1.00 97.69 121 ARG A C 1
ATOM 1025 O O . ARG A 1 121 ? -7.460 10.408 18.435 1.00 97.69 121 ARG A O 1
ATOM 1032 N N . GLN A 1 122 ? -6.388 11.920 17.151 1.00 97.62 122 GLN A N 1
ATOM 1033 C CA . GLN A 1 122 ? -6.548 13.056 18.062 1.00 97.62 122 GLN A CA 1
ATOM 1034 C C . GLN A 1 122 ? -8.025 13.388 18.306 1.00 97.62 122 GLN A C 1
ATOM 1036 O O . GLN A 1 122 ? -8.443 13.474 19.456 1.00 97.62 122 GLN A O 1
ATOM 1041 N N . SER A 1 123 ? -8.852 13.470 17.259 1.00 97.31 123 SER A N 1
ATOM 1042 C CA . SER A 1 123 ? -10.293 13.710 17.408 1.00 97.31 123 SER A CA 1
ATOM 1043 C C . SER A 1 123 ? -10.982 12.607 18.216 1.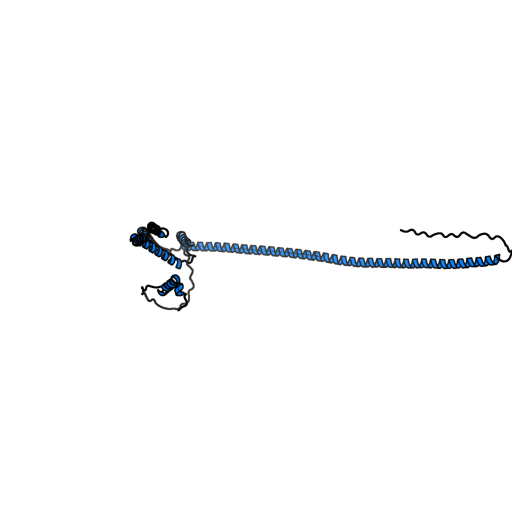00 97.31 123 SER A C 1
ATOM 1045 O O . SER A 1 123 ? -11.816 12.899 19.068 1.00 97.31 123 SER A O 1
ATOM 1047 N N . ARG A 1 124 ? -10.626 11.332 17.996 1.00 97.50 124 ARG A N 1
ATOM 1048 C CA . ARG A 1 124 ? -11.161 10.210 18.788 1.00 97.50 124 ARG A CA 1
ATOM 1049 C C . ARG A 1 124 ? -10.755 10.297 20.257 1.00 97.50 124 ARG A C 1
ATOM 1051 O O . ARG A 1 124 ? -11.595 10.043 21.116 1.00 97.50 124 ARG A O 1
ATOM 1058 N N . ALA A 1 125 ? -9.501 10.650 20.535 1.00 97.25 125 ALA A N 1
ATOM 1059 C CA . ALA A 1 125 ? -9.012 10.839 21.896 1.00 97.25 125 ALA A CA 1
ATOM 1060 C C . ALA A 1 125 ? -9.763 11.982 22.595 1.00 97.25 125 ALA A C 1
ATOM 1062 O O . ALA A 1 125 ? -10.324 11.761 23.663 1.00 97.25 125 ALA A O 1
ATOM 1063 N N . ALA A 1 126 ? -9.898 13.138 21.940 1.00 97.56 126 ALA A N 1
ATOM 1064 C CA . ALA A 1 126 ? -10.632 14.285 22.471 1.00 97.56 126 ALA A CA 1
ATOM 1065 C C . ALA A 1 126 ? -12.116 13.971 22.738 1.00 97.56 126 ALA A C 1
ATOM 1067 O O . ALA A 1 126 ? -12.666 14.370 23.761 1.00 97.56 126 ALA A O 1
ATOM 1068 N N . VAL A 1 127 ? -12.786 13.225 21.850 1.00 97.50 127 VAL A N 1
ATOM 1069 C CA . VAL A 1 127 ? -14.180 12.797 22.077 1.00 97.50 127 VAL A CA 1
ATOM 1070 C C . VAL A 1 127 ? -14.283 11.844 23.266 1.00 97.50 127 VAL A C 1
ATOM 1072 O O . VAL A 1 127 ? -15.232 11.945 24.042 1.00 97.50 127 VAL A O 1
ATOM 1075 N N . LYS A 1 128 ? -13.332 10.917 23.417 1.00 97.38 128 LYS A N 1
ATOM 1076 C CA . LYS A 1 128 ? -13.307 9.997 24.556 1.00 97.38 128 LYS A CA 1
ATOM 1077 C C . LYS A 1 128 ? -13.103 10.758 25.866 1.00 97.38 128 LYS A C 1
ATOM 1079 O O . LYS A 1 128 ? -13.882 10.565 26.788 1.00 97.38 128 LYS A O 1
ATOM 1084 N N . GLU A 1 129 ? -12.146 11.677 25.900 1.00 97.19 129 GLU A N 1
ATOM 1085 C CA . GLU A 1 129 ? -11.874 12.514 27.067 1.00 97.19 129 GLU A CA 1
ATOM 1086 C C . GLU A 1 129 ? -13.097 13.344 27.474 1.00 97.19 129 GLU A C 1
ATOM 1088 O O . GLU A 1 129 ? -13.492 13.314 28.635 1.00 97.19 129 GLU A O 1
ATOM 1093 N N . ARG A 1 130 ? -13.776 13.994 26.517 1.00 97.44 130 ARG A N 1
ATOM 1094 C CA . ARG A 1 130 ? -15.020 14.736 26.792 1.00 97.44 130 ARG A CA 1
ATOM 1095 C C . ARG A 1 130 ? -16.121 13.846 27.372 1.00 97.44 130 ARG A C 1
ATOM 1097 O O . ARG A 1 130 ? -16.832 14.275 28.272 1.00 97.44 130 ARG A O 1
ATOM 1104 N N . ARG A 1 131 ? -16.268 12.612 26.871 1.00 97.44 131 ARG A N 1
ATOM 1105 C CA . ARG A 1 131 ? -17.245 11.641 27.403 1.00 97.44 131 ARG A CA 1
ATOM 1106 C C . ARG A 1 131 ? -16.893 11.193 28.818 1.00 97.44 131 ARG A C 1
ATOM 1108 O O . ARG A 1 131 ? -17.785 11.052 29.652 1.00 97.44 131 ARG A O 1
ATOM 1115 N N . ASP A 1 132 ? -15.612 10.961 29.081 1.00 96.56 132 ASP A N 1
ATOM 1116 C CA . ASP A 1 132 ? -15.135 10.559 30.401 1.00 96.56 132 ASP A CA 1
ATOM 1117 C C . ASP A 1 132 ? -15.316 11.712 31.408 1.00 96.56 132 ASP A C 1
ATOM 1119 O O . ASP A 1 132 ? -15.806 11.486 32.516 1.00 96.56 132 ASP A O 1
ATOM 1123 N N . GLN A 1 133 ? -15.042 12.957 30.999 1.00 97.44 133 GLN A N 1
ATOM 1124 C CA . GLN A 1 133 ? -15.310 14.169 31.783 1.00 97.44 133 GLN A CA 1
ATOM 1125 C C . GLN A 1 133 ? -16.806 14.339 32.080 1.00 97.44 133 GLN A C 1
ATOM 1127 O O . GLN A 1 133 ? -17.176 14.461 33.247 1.00 97.44 133 GLN A O 1
ATOM 1132 N N . SER A 1 134 ? -17.685 14.249 31.074 1.00 97.44 134 SER A N 1
ATOM 1133 C CA . SER A 1 134 ? -19.133 14.365 31.297 1.00 97.44 134 SER A CA 1
ATOM 1134 C C . SER A 1 134 ? -19.664 13.260 32.214 1.00 97.44 134 SER A C 1
ATOM 1136 O O . SER A 1 134 ? -20.501 13.505 33.077 1.00 97.44 134 SER A O 1
ATOM 1138 N N . LEU A 1 135 ? -19.147 12.031 32.085 1.00 97.94 135 LEU A N 1
ATOM 1139 C CA . LEU A 1 135 ? -19.522 10.922 32.964 1.00 97.94 135 LEU A CA 1
ATOM 1140 C C . LEU A 1 135 ? -19.106 11.184 34.420 1.00 97.94 135 LEU A C 1
ATOM 1142 O O . LEU A 1 135 ? -19.844 10.835 35.347 1.00 97.94 135 LEU A O 1
ATOM 1146 N N . LEU A 1 136 ? -17.920 11.761 34.632 1.00 97.44 136 LEU A N 1
ATOM 1147 C CA . LEU A 1 136 ? -17.443 12.152 35.958 1.00 97.44 136 LEU A CA 1
ATOM 1148 C C . LEU A 1 136 ? -18.302 13.273 36.551 1.00 97.44 136 LEU A C 1
ATOM 1150 O O . LEU A 1 136 ? -18.713 13.165 37.708 1.00 97.44 136 LEU A O 1
ATOM 1154 N N . GLU A 1 137 ? -18.632 14.295 35.763 1.00 97.50 137 GLU A N 1
ATOM 1155 C CA . GLU A 1 137 ? -19.521 15.382 36.177 1.00 97.50 137 GLU A CA 1
ATOM 1156 C C . GLU A 1 137 ? -20.915 14.866 36.548 1.00 97.50 137 GLU A C 1
ATOM 1158 O O . GLU A 1 137 ? -21.410 15.165 37.636 1.00 97.50 137 GLU A O 1
ATOM 1163 N N . ASP A 1 138 ? -21.507 13.997 35.726 1.00 97.62 138 ASP A N 1
ATOM 1164 C CA . ASP A 1 138 ? -22.800 13.364 35.999 1.00 97.62 138 ASP A CA 1
ATOM 1165 C C . ASP A 1 138 ? -22.788 12.543 37.292 1.00 97.62 138 ASP A C 1
ATOM 1167 O O . ASP A 1 138 ? -23.772 12.502 38.038 1.00 97.62 138 ASP A O 1
ATOM 1171 N N . ARG A 1 139 ? -21.691 11.824 37.564 1.00 97.75 139 ARG A N 1
ATOM 1172 C CA . ARG A 1 139 ? -21.522 11.064 38.812 1.00 97.75 139 ARG A CA 1
ATOM 1173 C C . ARG A 1 139 ? -21.422 12.001 40.007 1.00 97.75 139 ARG A C 1
ATOM 1175 O O . ARG A 1 139 ? -22.046 11.737 41.036 1.00 97.75 139 ARG A O 1
ATOM 1182 N N . LEU A 1 140 ? -20.680 13.095 39.867 1.00 97.81 140 LEU A N 1
ATOM 1183 C CA . LEU A 1 140 ? -20.504 14.095 40.911 1.00 97.81 140 LEU A CA 1
ATOM 1184 C C . LEU A 1 140 ? -21.821 14.823 41.208 1.00 97.81 140 LEU A C 1
ATOM 1186 O O . LEU A 1 140 ? -22.179 14.990 42.375 1.00 97.81 140 LEU A O 1
ATOM 1190 N N . GLN A 1 141 ? -22.592 15.184 40.179 1.00 96.81 141 GLN A N 1
ATOM 1191 C CA . GLN A 1 141 ? -23.933 15.744 40.336 1.00 96.81 141 GLN A CA 1
ATOM 1192 C C . GLN A 1 141 ? -24.884 14.749 41.005 1.00 96.81 141 GLN A C 1
ATOM 1194 O O . GLN A 1 141 ? -25.541 15.105 41.981 1.00 96.81 141 GLN A O 1
ATOM 1199 N N . ARG A 1 142 ? -24.898 13.480 40.577 1.00 96.38 142 ARG A N 1
ATOM 1200 C CA . ARG A 1 142 ? -25.706 12.434 41.227 1.00 96.38 142 ARG A CA 1
ATOM 1201 C C . ARG A 1 142 ? -25.351 12.256 42.702 1.00 96.38 142 ARG A C 1
ATOM 1203 O O . ARG A 1 142 ? -26.255 12.163 43.530 1.00 96.38 142 ARG A O 1
ATOM 1210 N N . ALA A 1 143 ? -24.065 12.260 43.050 1.00 96.75 143 ALA A N 1
ATOM 1211 C CA . ALA A 1 143 ? -23.622 12.195 44.441 1.00 96.75 143 ALA A CA 1
ATOM 1212 C C . ALA A 1 143 ? -24.087 13.421 45.250 1.00 96.75 143 ALA A C 1
ATOM 1214 O O . ALA A 1 143 ? -24.567 13.271 46.377 1.00 96.75 143 ALA A O 1
ATOM 1215 N N . LYS A 1 144 ? -24.022 14.630 44.669 1.00 96.75 144 LYS A N 1
ATOM 1216 C CA . LYS A 1 144 ? -24.568 15.856 45.280 1.00 96.75 144 LYS A CA 1
ATOM 1217 C C . LYS A 1 144 ? -26.079 15.748 45.510 1.00 96.75 144 LYS A C 1
ATOM 1219 O O . LYS A 1 144 ? -26.534 16.028 46.618 1.00 96.75 144 LYS A O 1
ATOM 1224 N N . SER A 1 145 ? -26.843 15.287 44.518 1.00 94.31 145 SER A N 1
ATOM 1225 C CA . SER A 1 145 ? -28.292 15.081 44.636 1.00 94.31 145 SER A CA 1
ATOM 1226 C C . SER A 1 145 ? -28.640 14.054 45.713 1.00 94.31 145 SER A C 1
ATOM 1228 O O . SER A 1 145 ? -29.494 14.325 46.553 1.00 94.31 145 SER A O 1
ATOM 1230 N N . GLN A 1 146 ? -27.941 12.915 45.756 1.00 94.75 146 GLN A N 1
ATOM 1231 C CA . GLN A 1 146 ? -28.128 11.894 46.795 1.00 94.75 146 GLN A CA 1
ATOM 1232 C C . GLN A 1 146 ? -27.832 12.439 48.195 1.00 94.75 146 GLN A C 1
ATOM 1234 O O . GLN A 1 146 ? -28.567 12.157 49.141 1.00 94.75 146 GLN A O 1
ATOM 1239 N N . ARG A 1 147 ? -26.776 13.248 48.343 1.00 93.19 147 ARG A N 1
ATOM 1240 C CA . ARG A 1 147 ? -26.453 13.904 49.615 1.00 93.19 147 ARG A CA 1
ATOM 1241 C C . ARG A 1 147 ? -27.540 14.897 50.027 1.00 93.19 147 ARG A C 1
ATOM 1243 O O . ARG A 1 147 ? -27.941 14.896 51.188 1.00 93.19 147 ARG A O 1
ATOM 1250 N N . ALA A 1 148 ? -28.030 15.718 49.099 1.00 93.19 148 ALA A N 1
ATOM 1251 C CA . ALA A 1 148 ? -29.126 16.648 49.362 1.00 93.19 148 ALA A CA 1
ATOM 1252 C C . ALA A 1 148 ? -30.404 15.902 49.777 1.00 93.19 148 ALA A C 1
ATOM 1254 O O . ALA A 1 148 ? -31.048 16.273 50.755 1.00 93.19 148 ALA A O 1
ATOM 1255 N N . GLU A 1 149 ? -30.736 14.804 49.098 1.00 90.44 149 GLU A N 1
ATOM 1256 C CA . GLU A 1 149 ? -31.874 13.955 49.447 1.00 90.44 149 GLU A CA 1
ATOM 1257 C C . GLU A 1 149 ? -31.712 13.321 50.836 1.00 90.44 149 GLU A C 1
ATOM 1259 O O . GLU A 1 149 ? -32.639 13.364 51.644 1.00 90.44 149 GLU A O 1
ATOM 1264 N N . TYR A 1 150 ? -30.523 12.807 51.158 1.00 88.75 150 TYR A N 1
ATOM 1265 C CA . TYR A 1 150 ? -30.213 12.274 52.485 1.00 88.75 150 TYR A CA 1
ATOM 1266 C C . TYR A 1 150 ? -30.406 13.326 53.589 1.00 88.75 150 TYR A C 1
ATOM 1268 O O . TYR A 1 150 ? -31.001 13.038 54.629 1.00 88.75 150 TYR A O 1
ATOM 1276 N N . LEU A 1 151 ? -29.966 14.565 53.355 1.00 87.50 151 LEU A N 1
ATOM 1277 C CA . LEU A 1 151 ? -30.185 15.670 54.291 1.00 87.50 151 LEU A CA 1
ATOM 1278 C C . LEU A 1 151 ? -31.672 16.035 54.416 1.00 87.50 151 LEU A C 1
ATOM 1280 O O . LEU A 1 151 ? -32.141 16.245 55.534 1.00 87.50 151 LEU A O 1
ATOM 1284 N N . ARG A 1 152 ? -32.441 16.026 53.316 1.00 83.50 152 ARG A N 1
ATOM 1285 C CA . ARG A 1 152 ? -33.906 16.209 53.356 1.00 83.50 152 ARG A CA 1
ATOM 1286 C C . ARG A 1 152 ? -34.601 15.117 54.170 1.00 83.50 152 ARG A C 1
ATOM 1288 O O . ARG A 1 152 ? -35.530 15.418 54.909 1.00 83.50 152 ARG A O 1
ATOM 1295 N N . GLN A 1 153 ? -34.145 13.867 54.072 1.00 78.88 153 GLN A N 1
ATOM 1296 C CA . GLN A 1 153 ? -34.675 12.758 54.871 1.00 78.88 153 GLN A CA 1
ATOM 1297 C C . GLN A 1 153 ? -34.330 12.903 56.361 1.00 78.88 153 GLN A C 1
ATOM 1299 O O . GLN A 1 153 ? -35.159 12.560 57.199 1.00 78.88 153 GLN A O 1
ATOM 1304 N N . ARG A 1 154 ? -33.153 13.450 56.704 1.00 72.88 154 ARG A N 1
ATOM 1305 C CA . ARG A 1 154 ? -32.751 13.724 58.097 1.00 72.88 154 ARG A CA 1
ATOM 1306 C C . ARG A 1 154 ? -33.491 14.921 58.710 1.00 72.88 154 ARG A C 1
ATOM 1308 O O . ARG A 1 154 ? -33.780 14.896 59.900 1.00 72.88 154 ARG A O 1
ATOM 1315 N N . GLY A 1 155 ? -33.792 15.949 57.914 1.00 62.91 155 GLY A N 1
ATOM 1316 C CA . GLY A 1 155 ? -34.575 17.121 58.335 1.00 62.91 155 GLY A CA 1
ATOM 1317 C C . GLY A 1 155 ? -36.094 16.903 58.337 1.00 62.91 155 GLY A C 1
ATOM 1318 O O . GLY A 1 155 ? -36.828 17.744 58.843 1.00 62.91 155 GLY A O 1
ATOM 1319 N N . SER A 1 156 ? -36.579 15.787 57.784 1.00 56.75 156 SER A N 1
ATOM 1320 C CA . SER A 1 156 ? -37.995 15.412 57.791 1.00 56.75 156 SER A CA 1
ATOM 1321 C C . SER A 1 156 ? -38.320 14.607 59.059 1.00 56.75 156 SER A C 1
ATOM 1323 O O . SER A 1 156 ? -37.793 13.500 59.219 1.00 56.75 156 SER A O 1
ATOM 1325 N N . PRO A 1 157 ? -39.192 15.092 59.966 1.00 56.41 157 PRO A N 1
ATOM 1326 C CA . PRO A 1 157 ? -39.605 14.320 61.130 1.00 56.41 157 PRO A CA 1
ATOM 1327 C C . PRO A 1 157 ? -40.401 13.101 60.648 1.00 56.41 157 PRO A C 1
ATOM 1329 O O . PRO A 1 157 ? -41.503 13.213 60.119 1.00 56.41 157 PRO A O 1
ATOM 1332 N N . HIS A 1 158 ? -39.810 11.916 60.775 1.00 56.97 158 HIS A N 1
ATOM 1333 C CA . HIS A 1 158 ? -40.381 10.638 60.357 1.00 56.97 158 HIS A CA 1
ATOM 1334 C C . HIS A 1 158 ? -41.750 10.354 61.013 1.00 56.97 158 HIS A C 1
ATOM 1336 O O . HIS A 1 158 ? -41.823 9.827 62.126 1.00 56.97 158 HIS A O 1
ATOM 1342 N N . THR A 1 159 ? -42.843 10.604 60.289 1.00 52.69 159 THR A N 1
ATOM 1343 C CA . THR A 1 159 ? -44.194 10.155 60.685 1.00 52.69 159 THR A CA 1
ATOM 1344 C C . THR A 1 159 ? -44.500 8.733 60.185 1.00 52.69 159 THR A C 1
ATOM 1346 O O . THR A 1 159 ? -45.300 8.023 60.784 1.00 52.69 159 THR A O 1
ATOM 1349 N N . SER A 1 160 ? -43.818 8.238 59.142 1.00 58.03 160 SER A N 1
ATOM 1350 C CA . SER A 1 160 ? -44.145 6.939 58.520 1.00 58.03 160 SER A CA 1
ATOM 1351 C C . SER A 1 160 ? -43.380 5.729 59.078 1.00 58.03 160 SER A C 1
ATOM 1353 O O . SER A 1 160 ? -43.891 4.609 59.045 1.00 58.03 160 SER A O 1
ATOM 1355 N N . VAL A 1 161 ? -42.175 5.915 59.630 1.00 54.62 161 VAL A N 1
ATOM 1356 C CA . VAL A 1 161 ? -41.363 4.794 60.153 1.00 54.62 161 VAL A CA 1
ATOM 1357 C C . VAL A 1 161 ? -41.813 4.338 61.538 1.00 54.62 161 VAL A C 1
ATOM 1359 O O . VAL A 1 161 ? -41.747 3.143 61.829 1.00 54.62 161 VAL A O 1
ATOM 1362 N N . ARG A 1 162 ? -42.367 5.241 62.357 1.00 55.38 162 ARG A N 1
ATOM 1363 C CA . ARG A 1 162 ? -42.880 4.901 63.694 1.00 55.38 162 ARG A CA 1
ATOM 1364 C C . ARG A 1 162 ? -44.045 3.901 63.631 1.00 55.38 162 ARG A C 1
ATOM 1366 O O . ARG A 1 162 ? -44.105 2.975 64.432 1.00 55.38 162 ARG A O 1
ATOM 1373 N N . VAL A 1 163 ? -44.902 4.016 62.612 1.00 55.31 163 VAL A N 1
ATOM 1374 C CA . VAL A 1 163 ? -46.059 3.123 62.395 1.00 55.31 163 VAL A CA 1
ATOM 1375 C C . VAL A 1 163 ? -45.631 1.712 61.957 1.00 55.31 163 VAL A C 1
ATOM 1377 O O . VAL A 1 163 ? -46.283 0.722 62.283 1.00 55.31 163 VAL A O 1
ATOM 1380 N N . ASN A 1 164 ? -44.499 1.581 61.261 1.00 59.94 164 ASN A N 1
ATOM 1381 C CA . ASN A 1 164 ? -44.007 0.288 60.780 1.00 59.94 164 ASN A CA 1
ATOM 1382 C C . ASN A 1 164 ? -43.300 -0.540 61.878 1.00 59.94 164 ASN A C 1
ATOM 1384 O O . ASN A 1 164 ? -43.294 -1.767 61.799 1.00 59.94 164 ASN A O 1
ATOM 1388 N N . TRP A 1 165 ? -42.748 0.095 62.920 1.00 56.78 165 TRP A N 1
ATOM 1389 C CA . TRP A 1 165 ? -42.077 -0.597 64.033 1.00 56.78 165 TRP A CA 1
ATOM 1390 C C . TRP A 1 165 ? -43.052 -1.506 64.797 1.00 56.78 165 TRP A C 1
ATOM 1392 O O . TRP A 1 165 ? -42.821 -2.707 64.902 1.00 56.78 165 TRP A O 1
ATOM 1402 N N . TYR A 1 166 ? -44.205 -0.982 65.225 1.00 65.31 166 TYR A N 1
ATOM 1403 C CA . TYR A 1 166 ? -45.222 -1.753 65.957 1.00 65.31 166 TYR A CA 1
ATOM 1404 C C . TYR A 1 166 ? -45.706 -2.997 65.188 1.00 65.31 166 TYR A C 1
ATOM 1406 O O . TYR A 1 166 ? -45.812 -4.090 65.747 1.00 65.31 166 TYR A O 1
ATOM 1414 N N . ASN A 1 167 ? -45.919 -2.858 63.877 1.00 65.69 167 ASN A N 1
ATOM 1415 C CA . ASN A 1 167 ? -46.347 -3.965 63.019 1.00 65.69 167 ASN A CA 1
ATOM 1416 C C . ASN A 1 167 ? -45.227 -4.993 62.779 1.00 65.69 167 ASN A C 1
ATOM 1418 O O . ASN A 1 167 ? -45.494 -6.194 62.734 1.00 65.69 167 ASN A O 1
ATOM 1422 N N . MET A 1 168 ? -43.967 -4.552 62.680 1.00 65.00 168 MET A N 1
ATOM 1423 C CA . MET A 1 168 ? -42.822 -5.459 62.565 1.00 65.00 168 MET A CA 1
ATOM 1424 C C . MET A 1 168 ? -42.557 -6.241 63.859 1.00 65.00 168 MET A C 1
ATOM 1426 O O . MET A 1 168 ? -42.266 -7.434 63.774 1.00 65.00 168 MET A O 1
ATOM 1430 N N . HIS A 1 169 ? -42.720 -5.624 65.035 1.00 65.06 169 HIS A N 1
ATOM 1431 C CA . HIS A 1 169 ? -42.584 -6.318 66.322 1.00 65.06 169 HIS A CA 1
ATOM 1432 C C . HIS A 1 169 ? -43.659 -7.386 66.522 1.00 65.06 169 HIS A C 1
ATOM 1434 O O . HIS A 1 169 ? -43.326 -8.522 66.850 1.00 65.06 169 HIS A O 1
ATOM 1440 N N . LYS A 1 170 ? -44.922 -7.090 66.187 1.00 71.62 170 LYS A N 1
ATOM 1441 C CA . LYS A 1 170 ? -46.002 -8.093 66.227 1.00 71.62 170 LYS A CA 1
ATOM 1442 C C . LYS A 1 170 ? -45.726 -9.304 65.338 1.00 71.62 170 LYS A C 1
ATOM 1444 O O . LYS A 1 170 ? -46.004 -10.440 65.724 1.00 71.62 170 LYS A O 1
ATOM 1449 N N . GLN A 1 171 ? -45.175 -9.078 64.146 1.00 72.06 171 GLN A N 1
ATOM 1450 C CA . GLN A 1 171 ? -44.842 -10.170 63.237 1.00 72.06 171 GLN A CA 1
ATOM 1451 C C . GLN A 1 171 ? -43.612 -10.961 63.706 1.00 72.06 171 GLN A C 1
ATOM 1453 O O . GLN A 1 171 ? -43.589 -12.184 63.557 1.00 72.06 171 GLN A O 1
ATOM 1458 N N . GLY A 1 172 ? -42.633 -10.291 64.320 1.00 75.75 172 GLY A N 1
ATOM 1459 C CA . GLY A 1 172 ? -41.503 -10.932 64.993 1.00 75.75 172 GLY A CA 1
ATOM 1460 C C . GLY A 1 172 ? -41.960 -11.859 66.120 1.00 75.75 172 GLY A C 1
ATOM 1461 O O . GLY A 1 172 ? -41.623 -13.042 66.114 1.00 75.75 172 GLY A O 1
ATOM 1462 N N . ASP A 1 173 ? -42.818 -11.370 67.015 1.00 78.69 173 ASP A N 1
ATOM 1463 C CA . ASP A 1 173 ? -43.339 -12.147 68.145 1.00 78.69 173 ASP A CA 1
ATOM 1464 C C . ASP A 1 173 ? -44.142 -13.370 67.691 1.00 78.69 173 ASP A C 1
ATOM 1466 O O . ASP A 1 173 ? -44.018 -14.463 68.254 1.00 78.69 173 ASP A O 1
ATOM 1470 N N . PHE A 1 174 ? -44.942 -13.220 66.633 1.00 81.12 174 PHE A N 1
ATOM 1471 C CA . PHE A 1 174 ? -45.692 -14.327 66.047 1.00 81.12 174 PHE A CA 1
ATOM 1472 C C . PHE A 1 174 ? -44.771 -15.437 65.512 1.00 81.12 174 PHE A C 1
ATOM 1474 O O . PHE A 1 174 ? -45.010 -16.625 65.766 1.00 81.12 174 PHE A O 1
ATOM 1481 N N . LEU A 1 175 ? -43.700 -15.065 64.802 1.00 81.94 175 LEU A N 1
ATOM 1482 C CA . LEU A 1 175 ? -42.717 -16.016 64.281 1.00 81.94 175 LEU A CA 1
ATOM 1483 C C . LEU A 1 175 ? -41.939 -16.697 65.411 1.00 81.94 175 LEU A C 1
ATOM 1485 O O . LEU A 1 175 ? -41.814 -17.922 65.393 1.00 81.94 175 LEU A O 1
ATOM 1489 N N . SER A 1 176 ? -41.515 -15.946 66.429 1.00 80.88 176 SER A N 1
ATOM 1490 C CA . SER A 1 176 ? -40.834 -16.478 67.617 1.00 80.88 176 SER A CA 1
ATOM 1491 C C . SER A 1 176 ? -41.692 -17.511 68.349 1.00 80.88 176 SER A C 1
ATOM 1493 O O . SER A 1 176 ? -41.227 -18.609 68.663 1.00 80.88 176 SER A O 1
ATOM 1495 N N . ARG A 1 177 ? -42.991 -17.235 68.534 1.00 85.00 177 ARG A N 1
ATOM 1496 C CA . ARG A 1 177 ? -43.940 -18.194 69.131 1.00 85.00 177 ARG A CA 1
ATOM 1497 C C . ARG A 1 177 ? -44.132 -19.443 68.269 1.00 85.00 177 ARG A C 1
ATOM 1499 O O . ARG A 1 177 ? -44.337 -20.535 68.802 1.00 85.00 177 ARG A O 1
ATOM 1506 N N . LYS A 1 178 ? -44.093 -19.318 66.939 1.00 84.38 178 LYS A N 1
ATOM 1507 C CA . LYS A 1 178 ? -44.174 -20.467 66.020 1.00 84.38 178 LYS A CA 1
ATOM 1508 C C . LYS A 1 178 ? -42.911 -21.330 66.106 1.00 84.38 1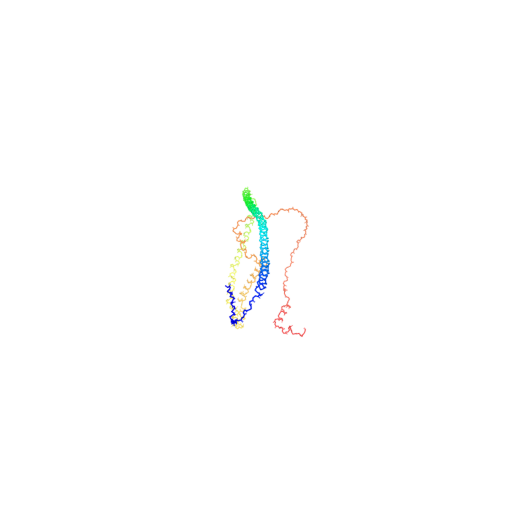78 LYS A C 1
ATOM 1510 O O . LYS A 1 178 ? -43.030 -22.542 66.263 1.00 84.38 178 LYS A O 1
ATOM 1515 N N . LEU A 1 179 ? -41.732 -20.709 66.114 1.00 83.06 179 LEU A N 1
ATOM 1516 C CA . LEU A 1 179 ? -40.437 -21.371 66.306 1.00 83.06 179 LEU A CA 1
ATOM 1517 C C . LEU A 1 179 ? -40.366 -22.112 67.644 1.00 83.06 179 LEU A C 1
ATOM 1519 O O . LEU A 1 179 ? -40.060 -23.300 67.663 1.00 83.06 179 LEU A O 1
ATOM 1523 N N . ALA A 1 180 ? -40.754 -21.464 68.744 1.00 83.38 180 ALA A N 1
ATOM 1524 C CA . ALA A 1 180 ? -40.769 -22.082 70.069 1.00 83.38 180 ALA A CA 1
ATOM 1525 C C . ALA A 1 180 ? -41.737 -23.275 70.164 1.00 83.38 180 ALA A C 1
ATOM 1527 O O . ALA A 1 180 ? -41.478 -24.230 70.896 1.00 83.38 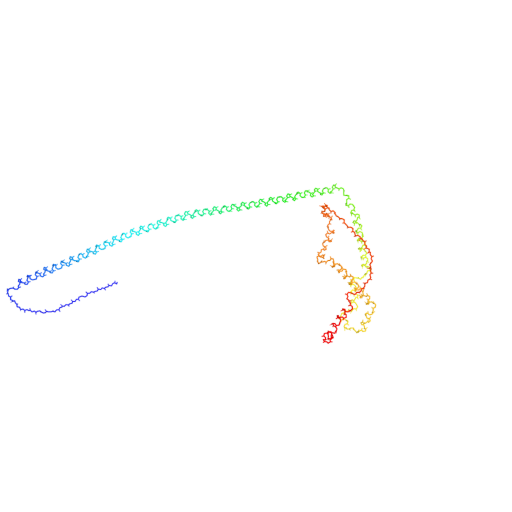180 ALA A O 1
ATOM 1528 N N . ARG A 1 181 ? -42.862 -23.249 69.434 1.00 82.62 181 ARG A N 1
ATOM 1529 C CA . ARG A 1 181 ? -43.779 -24.399 69.333 1.00 82.62 181 ARG A CA 1
ATOM 1530 C C . ARG A 1 181 ? -43.155 -25.550 68.550 1.00 82.62 181 ARG A C 1
ATOM 1532 O O . ARG A 1 181 ? -43.186 -26.682 69.024 1.00 82.62 181 ARG A O 1
ATOM 1539 N N . CYS A 1 182 ? -42.557 -25.269 67.393 1.00 76.44 182 CYS A N 1
ATOM 1540 C CA . CYS A 1 182 ? -41.854 -26.279 66.601 1.00 76.44 182 CYS A CA 1
ATOM 1541 C C . CYS A 1 182 ? -40.686 -26.899 67.381 1.00 76.44 182 CYS A C 1
ATOM 1543 O O . CYS A 1 182 ? -40.517 -28.114 67.356 1.00 76.44 182 CYS A O 1
ATOM 1545 N N . TRP A 1 183 ? -39.933 -26.084 68.123 1.00 75.38 183 TRP A N 1
ATOM 1546 C CA . TRP A 1 183 ? -38.833 -26.535 68.970 1.00 75.38 183 TRP A CA 1
ATOM 1547 C C . TRP A 1 183 ? -39.313 -27.410 70.128 1.00 75.38 183 TRP A C 1
ATOM 1549 O O . TRP A 1 183 ? -38.804 -28.509 70.312 1.00 75.38 183 TRP A O 1
ATOM 1559 N N . ARG A 1 184 ? -40.358 -26.996 70.858 1.00 78.12 184 ARG A N 1
ATOM 1560 C CA . ARG A 1 184 ? -40.962 -27.831 71.911 1.00 78.12 184 ARG A CA 1
ATOM 1561 C C . ARG A 1 184 ? -41.480 -29.156 71.363 1.00 78.12 184 ARG A C 1
ATOM 1563 O O . ARG A 1 184 ? -41.238 -30.187 71.975 1.00 78.12 184 ARG A O 1
ATOM 1570 N N . ARG A 1 185 ? -42.111 -29.150 70.186 1.00 71.81 185 ARG A N 1
ATOM 1571 C CA . ARG A 1 185 ? -42.563 -30.375 69.512 1.00 71.81 185 ARG A CA 1
ATOM 1572 C C . ARG A 1 185 ? -41.388 -31.263 69.097 1.00 71.81 185 ARG A C 1
ATOM 1574 O O . ARG A 1 185 ? -41.464 -32.473 69.255 1.00 71.81 185 ARG A O 1
ATOM 1581 N N . PHE A 1 186 ? -40.291 -30.680 68.617 1.00 70.50 186 PHE A N 1
ATOM 1582 C CA . PHE A 1 186 ? -39.057 -31.406 68.312 1.00 70.50 186 PHE A CA 1
ATOM 1583 C C . PHE A 1 186 ? -38.450 -32.058 69.563 1.00 70.50 186 PHE A C 1
ATOM 1585 O O . PHE A 1 186 ? -38.129 -33.245 69.538 1.00 70.50 186 PHE A O 1
ATOM 1592 N N . VAL A 1 187 ? -38.364 -31.307 70.665 1.00 71.31 187 VAL A N 1
ATOM 1593 C CA . VAL A 1 187 ? -37.841 -31.788 71.949 1.00 71.31 187 VAL A CA 1
ATOM 1594 C C . VAL A 1 187 ? -38.751 -32.856 72.556 1.00 71.31 187 VAL A C 1
ATOM 1596 O O . VAL A 1 187 ? -38.242 -33.863 73.024 1.00 71.31 187 VAL A O 1
ATOM 1599 N N . GLN A 1 188 ? -40.076 -32.690 72.522 1.00 65.38 188 GLN A N 1
ATOM 1600 C CA . GLN A 1 188 ? -41.035 -33.664 73.065 1.00 65.38 188 GLN A CA 1
ATOM 1601 C C . GLN A 1 188 ? -41.100 -34.953 72.245 1.00 65.38 188 GLN A C 1
ATOM 1603 O O . GLN A 1 188 ? -41.224 -36.032 72.814 1.00 65.38 188 GLN A O 1
ATOM 1608 N N . LEU A 1 189 ? -40.971 -34.868 70.917 1.00 64.75 189 LEU A N 1
ATOM 1609 C CA . LEU A 1 189 ? -41.027 -36.048 70.056 1.00 64.75 189 LEU A CA 1
ATOM 1610 C C . LEU A 1 189 ? -39.793 -36.952 70.176 1.00 64.75 189 LEU A C 1
ATOM 1612 O O . LEU A 1 189 ? -39.856 -38.023 69.582 1.00 64.75 189 LEU A O 1
ATOM 1616 N N . LYS A 1 190 ? -38.722 -36.532 70.892 1.00 56.69 190 LYS A N 1
ATOM 1617 C CA . LYS A 1 190 ? -37.486 -37.241 71.350 1.00 56.69 190 LYS A CA 1
ATOM 1618 C C . LYS A 1 190 ? -36.917 -38.380 70.503 1.00 56.69 190 LYS A C 1
ATOM 1620 O O . LYS A 1 190 ? -36.044 -39.123 70.938 1.00 56.69 190 LYS A O 1
ATOM 1625 N N . ARG A 1 191 ? -37.343 -38.500 69.264 1.00 61.38 191 ARG A N 1
ATOM 1626 C CA . ARG A 1 191 ? -36.829 -39.443 68.313 1.00 61.38 191 ARG A CA 1
ATOM 1627 C C . ARG A 1 191 ? -36.444 -38.613 67.113 1.00 61.38 191 ARG A C 1
ATOM 1629 O O . ARG A 1 191 ? -37.301 -38.003 66.489 1.00 61.38 191 ARG A O 1
ATOM 1636 N N . SER A 1 192 ? -35.164 -38.471 66.817 1.00 69.12 192 SER A N 1
ATOM 1637 C CA . SER A 1 192 ? -34.747 -38.038 65.486 1.00 69.12 192 SER A CA 1
ATOM 1638 C C . SER A 1 192 ? -35.130 -39.137 64.483 1.00 69.12 192 SER A C 1
ATOM 1640 O O . SER A 1 192 ? -35.331 -40.291 64.870 1.00 69.12 192 SER A O 1
ATOM 1642 N N . THR A 1 193 ? -35.220 -38.827 63.185 1.00 74.31 193 THR A N 1
ATOM 1643 C CA . THR A 1 193 ? -35.332 -39.896 62.167 1.00 74.31 193 THR A CA 1
ATOM 1644 C C . THR A 1 193 ? -34.234 -40.940 62.342 1.00 74.31 193 THR A C 1
ATOM 1646 O O . THR A 1 193 ? -34.481 -42.122 62.161 1.00 74.31 193 THR A O 1
ATOM 1649 N N . TYR A 1 194 ? -33.061 -40.499 62.798 1.00 76.81 194 TYR A N 1
ATOM 1650 C CA . TYR A 1 194 ? -31.946 -41.359 63.159 1.00 76.81 194 TYR A CA 1
ATOM 1651 C C . TYR A 1 194 ? -32.273 -42.333 64.304 1.00 76.81 194 TYR A C 1
ATOM 1653 O O . TYR A 1 194 ? -32.021 -43.520 64.168 1.00 76.81 194 TYR A O 1
ATOM 1661 N N . THR A 1 195 ? -32.891 -41.896 65.406 1.00 81.69 195 THR A N 1
ATOM 1662 C CA . THR A 1 195 ? -33.273 -42.830 66.491 1.00 81.69 195 THR A CA 1
ATOM 1663 C C . THR A 1 195 ? -34.386 -43.807 66.100 1.00 81.69 195 THR A C 1
ATOM 1665 O O . THR A 1 195 ? -34.365 -44.939 66.567 1.00 81.69 195 THR A O 1
ATOM 1668 N N . LEU A 1 196 ? -35.335 -43.407 65.238 1.00 83.62 196 LEU A N 1
ATOM 1669 C CA . LEU A 1 196 ? -36.343 -44.334 64.705 1.00 83.62 196 LEU A CA 1
ATOM 1670 C C . LEU A 1 196 ? -35.685 -45.365 63.786 1.00 83.62 196 LEU A C 1
ATOM 1672 O O . LEU A 1 196 ? -35.973 -46.548 63.908 1.00 83.62 196 LEU A O 1
ATOM 1676 N N . ALA A 1 197 ? -34.754 -44.929 62.931 1.00 82.75 197 ALA A N 1
ATOM 1677 C CA . ALA A 1 197 ? -33.979 -45.819 62.071 1.00 82.75 197 ALA A CA 1
ATOM 1678 C C . ALA A 1 197 ? -33.096 -46.773 62.887 1.00 82.75 197 ALA A C 1
ATOM 1680 O O . ALA A 1 197 ? -33.055 -47.956 62.590 1.00 82.75 197 ALA A O 1
ATOM 1681 N N . LYS A 1 198 ? -32.466 -46.297 63.970 1.00 84.12 198 LYS A N 1
ATOM 1682 C CA . LYS A 1 198 ? -31.705 -47.143 64.901 1.00 84.12 198 LYS A CA 1
ATOM 1683 C C . LYS A 1 198 ? -32.603 -48.159 65.619 1.00 84.12 198 LYS A C 1
ATOM 1685 O O . LYS A 1 198 ? -32.189 -49.295 65.812 1.00 84.12 198 LYS A O 1
ATOM 1690 N N . GLY A 1 199 ? -33.822 -47.761 65.993 1.00 83.94 199 GLY A N 1
ATOM 1691 C CA . GLY A 1 199 ? -34.825 -48.658 66.572 1.00 83.94 199 GLY A CA 1
ATOM 1692 C C . GLY A 1 199 ? -35.280 -49.740 65.592 1.00 83.94 199 GLY A C 1
ATOM 1693 O O . GLY A 1 199 ? -35.366 -50.896 65.979 1.00 83.94 199 GLY A O 1
ATOM 1694 N N . TYR A 1 200 ? -35.487 -49.386 64.322 1.00 84.25 200 TYR A N 1
ATOM 1695 C CA . TYR A 1 200 ? -35.791 -50.343 63.255 1.00 84.25 200 TYR A CA 1
ATOM 1696 C C . TYR A 1 200 ? -34.606 -51.271 62.948 1.00 84.25 200 TYR A C 1
ATOM 1698 O O . TYR A 1 200 ? -34.772 -52.480 62.823 1.00 84.25 200 TYR A O 1
ATOM 1706 N N . ASP A 1 201 ? -33.389 -50.730 62.894 1.00 83.88 201 ASP A N 1
ATOM 1707 C CA . ASP A 1 201 ? -32.168 -51.509 62.686 1.00 83.88 201 ASP A CA 1
ATOM 1708 C C . ASP A 1 201 ? -31.944 -52.542 63.800 1.00 83.88 201 ASP A C 1
ATOM 1710 O O . ASP A 1 201 ? -31.475 -53.647 63.523 1.00 83.88 201 ASP A O 1
ATOM 1714 N N . ALA A 1 202 ? -32.324 -52.216 65.040 1.00 84.31 202 ALA A N 1
ATOM 1715 C CA . ALA A 1 202 ? -32.273 -53.139 66.171 1.00 84.31 202 ALA A CA 1
ATOM 1716 C C . ALA A 1 202 ? -33.241 -54.330 66.028 1.00 84.31 202 ALA A C 1
ATOM 1718 O O . ALA A 1 202 ? -32.962 -55.387 66.587 1.00 84.31 202 ALA A O 1
ATOM 1719 N N . LEU A 1 203 ? -34.314 -54.201 65.234 1.00 81.00 203 LEU A N 1
ATOM 1720 C CA . LEU A 1 203 ? -35.227 -55.309 64.921 1.00 81.00 203 LEU A CA 1
ATOM 1721 C C . LEU A 1 203 ? -34.606 -56.329 63.953 1.00 81.00 203 LEU A C 1
ATOM 1723 O O . LEU A 1 203 ? -35.182 -57.387 63.737 1.00 81.00 203 LEU A O 1
ATOM 1727 N N . LYS A 1 204 ? -33.441 -56.026 63.352 1.00 74.25 204 LYS A N 1
ATOM 1728 C CA . LYS A 1 204 ? -32.712 -56.898 62.410 1.00 74.25 204 LYS A CA 1
ATOM 1729 C C . LYS A 1 204 ? -33.554 -57.392 61.219 1.00 74.25 204 LYS A C 1
ATOM 1731 O O . LYS A 1 204 ? -33.186 -58.369 60.571 1.00 74.25 204 LYS A O 1
ATOM 1736 N N . ILE A 1 205 ? -34.618 -56.678 60.853 1.00 73.12 205 ILE A N 1
ATOM 1737 C CA . ILE A 1 205 ? -35.455 -56.938 59.669 1.00 73.12 205 ILE A CA 1
ATOM 1738 C C . ILE A 1 205 ? -34.777 -56.292 58.443 1.00 73.12 205 ILE A C 1
ATOM 1740 O O . ILE A 1 205 ? -35.239 -55.298 57.880 1.00 73.12 205 ILE A O 1
ATOM 1744 N N . LYS A 1 206 ? -33.592 -56.792 58.067 1.00 73.12 206 LYS A N 1
ATOM 1745 C CA . LYS A 1 206 ? -32.856 -56.383 56.856 1.00 73.12 206 LYS A CA 1
ATOM 1746 C C . LYS A 1 206 ? -32.788 -57.560 55.885 1.00 73.12 206 LYS A C 1
ATOM 1748 O O . LYS A 1 206 ? -32.668 -58.707 56.292 1.00 73.12 206 LYS A O 1
ATOM 1753 N N . GLY A 1 207 ? -32.813 -57.287 54.580 1.00 67.06 207 GLY A N 1
ATOM 1754 C CA . GLY A 1 207 ? -33.002 -58.313 53.539 1.00 67.06 207 GLY A CA 1
ATOM 1755 C C . GLY A 1 207 ? -32.019 -59.499 53.526 1.00 67.06 207 GLY A C 1
ATOM 1756 O O . GLY A 1 207 ? -32.318 -60.508 52.899 1.00 67.06 207 GLY A O 1
ATOM 1757 N N . LYS A 1 208 ? -30.867 -59.414 54.210 1.00 66.75 208 LYS A N 1
ATOM 1758 C CA . LYS A 1 208 ? -29.918 -60.535 54.353 1.00 66.75 208 LYS A CA 1
ATOM 1759 C C . LYS A 1 208 ? -30.226 -61.451 55.546 1.00 66.75 208 LYS A C 1
ATOM 1761 O O . LYS A 1 208 ? -29.991 -62.643 55.430 1.00 66.75 208 LYS A O 1
ATOM 1766 N N . SER A 1 209 ? -30.763 -60.922 56.649 1.00 66.44 209 SER A N 1
ATOM 1767 C CA . SER A 1 209 ? -31.124 -61.695 57.851 1.00 66.44 209 SER A CA 1
ATOM 1768 C C . SER A 1 209 ? -32.503 -62.343 57.748 1.00 66.44 209 SER A C 1
ATOM 1770 O O . SER A 1 209 ? -32.731 -63.382 58.346 1.00 66.44 209 SER A O 1
ATOM 1772 N N . ILE A 1 210 ? -33.408 -61.781 56.943 1.00 67.81 210 ILE A N 1
ATOM 1773 C CA . ILE A 1 210 ? -34.745 -62.357 56.717 1.00 67.81 210 ILE A CA 1
ATOM 1774 C C . ILE A 1 210 ? -34.656 -63.715 55.998 1.00 67.81 210 ILE A C 1
ATOM 1776 O O . ILE A 1 210 ? -35.469 -64.592 56.247 1.00 67.81 210 ILE A O 1
ATOM 1780 N N . LYS A 1 211 ? -33.640 -63.923 55.146 1.00 74.25 211 LYS A N 1
ATOM 1781 C CA . LYS A 1 211 ? -33.437 -65.191 54.419 1.00 74.25 211 LYS A CA 1
ATOM 1782 C C . LYS A 1 211 ? -32.977 -66.354 55.307 1.00 74.25 211 LYS A C 1
ATOM 1784 O O . LYS A 1 211 ? -33.011 -67.489 54.851 1.00 74.25 211 LYS A O 1
ATOM 1789 N N . SER A 1 212 ? -32.507 -66.072 56.523 1.00 74.81 212 SER A N 1
ATOM 1790 C CA . SER A 1 212 ? -31.964 -67.068 57.455 1.00 74.81 212 SER A CA 1
ATOM 1791 C C . SER A 1 212 ? -32.878 -67.366 58.649 1.00 74.81 212 SER A C 1
ATOM 1793 O O . SER A 1 212 ? -32.495 -68.170 59.489 1.00 74.81 212 SER A O 1
ATOM 1795 N N . ILE A 1 213 ? -34.039 -66.710 58.758 1.00 74.12 213 ILE A N 1
ATOM 1796 C CA . ILE A 1 213 ? -34.988 -66.886 59.870 1.00 74.12 213 ILE A CA 1
ATOM 1797 C C . ILE A 1 213 ? -36.150 -67.776 59.381 1.00 74.12 213 ILE A C 1
ATOM 1799 O O . ILE A 1 213 ? -36.666 -67.510 58.291 1.00 74.12 213 ILE A O 1
ATOM 1803 N N . PRO A 1 214 ? -36.562 -68.821 60.129 1.00 81.81 214 PRO A N 1
ATOM 1804 C CA . PRO A 1 214 ? -37.736 -69.628 59.790 1.00 81.81 214 PRO A CA 1
ATOM 1805 C C . PRO A 1 214 ? -39.015 -68.777 59.813 1.00 81.81 214 PRO A C 1
ATOM 1807 O O . PRO A 1 214 ? -39.122 -67.794 60.549 1.00 81.81 214 PRO A O 1
ATOM 1810 N N . PHE A 1 215 ? -39.989 -69.133 58.975 1.00 78.38 215 PHE A N 1
ATOM 1811 C CA . PHE A 1 215 ? -41.176 -68.313 58.712 1.00 78.38 215 PHE A CA 1
ATOM 1812 C C . PHE A 1 215 ? -41.973 -67.985 59.986 1.00 78.38 215 PHE A C 1
ATOM 1814 O O . PHE A 1 215 ? -42.449 -66.863 60.154 1.00 78.38 215 PHE A O 1
ATOM 1821 N N . GLU A 1 216 ? -42.056 -68.936 60.907 1.00 84.06 216 GLU A N 1
ATOM 1822 C CA . GLU A 1 216 ? -42.807 -68.847 62.156 1.00 84.06 216 GLU A CA 1
ATOM 1823 C C . GLU A 1 216 ? -42.222 -67.787 63.103 1.00 84.06 216 GLU A C 1
ATOM 1825 O O . GLU A 1 216 ? -42.954 -67.012 63.718 1.00 84.06 216 GLU A O 1
ATOM 1830 N N . GLU A 1 217 ? -40.893 -67.692 63.178 1.00 79.06 217 GLU A N 1
ATOM 1831 C CA . GLU A 1 217 ? -40.202 -66.703 64.013 1.00 79.06 217 GLU A CA 1
ATOM 1832 C C . GLU A 1 217 ? -40.300 -65.296 63.405 1.00 79.06 217 GLU A C 1
ATOM 1834 O O . GLU A 1 217 ? -40.460 -64.301 64.117 1.00 79.06 217 GLU A O 1
ATOM 1839 N N . LEU A 1 218 ? -40.298 -65.205 62.073 1.00 80.19 218 LEU A N 1
ATOM 1840 C CA . LEU A 1 218 ? -40.551 -63.952 61.369 1.00 80.19 218 LEU A CA 1
ATOM 1841 C C . LEU A 1 218 ? -41.990 -63.457 61.583 1.00 80.19 218 LEU A C 1
ATOM 1843 O O . LEU A 1 218 ? -42.189 -62.259 61.797 1.00 80.19 218 LEU A O 1
ATOM 1847 N N . ALA A 1 219 ? -42.979 -64.354 61.551 1.00 81.12 219 ALA A N 1
ATOM 1848 C CA . ALA A 1 219 ? -44.380 -64.015 61.793 1.00 81.12 219 ALA A CA 1
ATOM 1849 C C . ALA A 1 219 ? -44.574 -63.423 63.200 1.00 81.12 219 ALA A C 1
ATOM 1851 O O . ALA A 1 219 ? -45.117 -62.325 63.330 1.00 81.12 219 ALA A O 1
ATOM 1852 N N . LEU A 1 220 ? -44.006 -64.058 64.233 1.00 83.19 220 LEU A N 1
ATOM 1853 C CA . LEU A 1 220 ? -44.041 -63.548 65.612 1.00 83.19 220 LEU A CA 1
ATOM 1854 C C . LEU A 1 220 ? -43.367 -62.171 65.756 1.00 83.19 220 LEU A C 1
ATOM 1856 O O . LEU A 1 220 ? -43.859 -61.297 66.477 1.00 83.19 220 LEU A O 1
ATOM 1860 N N . LEU A 1 221 ? -42.255 -61.937 65.050 1.00 80.75 221 LEU A N 1
ATOM 1861 C CA . LEU A 1 221 ? -41.567 -60.643 65.058 1.00 80.75 221 LEU A CA 1
ATOM 1862 C C . LEU A 1 221 ? -42.380 -59.529 64.387 1.00 80.75 221 LEU A C 1
ATOM 1864 O O . LEU A 1 221 ? -42.315 -58.383 64.843 1.00 80.75 221 LEU A O 1
ATOM 1868 N N . ILE A 1 222 ? -43.126 -59.841 63.324 1.00 81.12 222 ILE A N 1
ATOM 1869 C CA . ILE A 1 222 ? -43.974 -58.883 62.599 1.00 81.12 222 ILE A CA 1
ATOM 1870 C C . ILE A 1 222 ? -45.274 -58.600 63.365 1.00 81.12 222 ILE A C 1
ATOM 1872 O O . ILE A 1 222 ? -45.733 -57.458 63.364 1.00 81.12 222 ILE A O 1
ATOM 1876 N N . GLU A 1 223 ? -45.833 -59.592 64.058 1.00 86.50 223 GLU A N 1
ATOM 1877 C CA . GLU A 1 223 ? -47.037 -59.439 64.887 1.00 86.50 223 GLU A CA 1
ATOM 1878 C C . GLU A 1 223 ? -46.772 -58.701 66.207 1.00 86.50 223 GLU A C 1
ATOM 1880 O O . GLU A 1 223 ? -47.686 -58.128 66.808 1.00 86.50 223 GLU A O 1
ATOM 1885 N N . SER A 1 224 ? -45.511 -58.644 66.646 1.00 87.06 224 SER A N 1
ATOM 1886 C CA . SER A 1 224 ? -45.122 -57.902 67.842 1.00 87.06 224 SER A CA 1
ATOM 1887 C C . SER A 1 224 ? -45.510 -56.420 67.755 1.00 87.06 224 SER A C 1
ATOM 1889 O O . SER A 1 224 ? -45.077 -55.666 66.877 1.00 87.06 224 SER A O 1
ATOM 1891 N N . SER A 1 225 ? -46.276 -55.962 68.748 1.00 86.88 225 SER A N 1
ATOM 1892 C CA . SER A 1 225 ? -46.751 -54.575 68.862 1.00 86.88 225 SER A CA 1
ATOM 1893 C C . SER A 1 225 ? -45.613 -53.546 68.807 1.00 86.88 225 SER A C 1
ATOM 1895 O O . SER A 1 225 ? -45.759 -52.470 68.220 1.00 86.88 225 SER A O 1
ATOM 1897 N N . THR A 1 226 ? -44.440 -53.872 69.356 1.00 83.19 226 THR A N 1
ATOM 1898 C CA . THR A 1 226 ? -43.280 -52.968 69.357 1.00 83.19 226 THR A CA 1
ATOM 1899 C C . THR A 1 226 ? -42.686 -52.798 67.956 1.00 83.19 226 THR A C 1
ATOM 1901 O O . THR A 1 226 ? -42.321 -51.680 67.575 1.00 83.19 226 THR A O 1
ATOM 1904 N N . THR A 1 227 ? -42.660 -53.864 67.155 1.00 84.56 227 THR A N 1
ATOM 1905 C CA . THR A 1 227 ? -42.253 -53.844 65.744 1.00 84.56 227 THR A CA 1
ATOM 1906 C C . THR A 1 227 ? -43.223 -53.008 64.917 1.00 84.56 227 THR A C 1
ATOM 1908 O O . THR A 1 227 ? -42.811 -52.067 64.238 1.00 84.56 227 THR A O 1
ATOM 1911 N N . ILE A 1 228 ? -44.529 -53.257 65.047 1.00 86.12 228 ILE A N 1
ATOM 1912 C CA . ILE A 1 228 ? -45.559 -52.515 64.306 1.00 86.12 228 ILE A CA 1
ATOM 1913 C C . ILE A 1 228 ? -45.491 -51.016 64.630 1.00 86.12 228 ILE A C 1
ATOM 1915 O O . ILE A 1 228 ? -45.501 -50.178 63.728 1.00 86.12 228 ILE A O 1
ATOM 1919 N N . GLN A 1 229 ? -45.364 -50.650 65.909 1.00 86.44 229 GLN A N 1
ATOM 1920 C CA . GLN A 1 229 ? -45.300 -49.246 66.326 1.00 86.44 229 GLN A CA 1
ATOM 1921 C C . GLN A 1 229 ? -44.032 -48.531 65.846 1.00 86.44 229 GLN A C 1
ATOM 1923 O O . GLN A 1 229 ? -44.089 -47.362 65.460 1.00 86.44 229 GLN A O 1
ATOM 1928 N N . THR A 1 230 ? -42.879 -49.201 65.877 1.00 84.56 230 THR A N 1
ATOM 1929 C CA . THR A 1 230 ? -41.603 -48.609 65.446 1.00 84.56 230 THR A CA 1
ATOM 1930 C C . THR A 1 230 ? -41.540 -48.438 63.932 1.00 84.56 230 THR A C 1
ATOM 1932 O O . THR A 1 230 ? -41.143 -47.365 63.471 1.00 84.56 230 THR A O 1
ATOM 1935 N N . VAL A 1 231 ? -41.999 -49.436 63.169 1.00 85.75 231 VAL A N 1
ATOM 1936 C CA . VAL A 1 231 ? -42.123 -49.365 61.706 1.00 85.75 231 VAL A CA 1
ATOM 1937 C C . VAL A 1 231 ? -43.112 -48.275 61.309 1.00 85.75 231 VAL A C 1
ATOM 1939 O O . VAL A 1 231 ? -42.761 -47.398 60.521 1.00 85.75 231 VAL A O 1
ATOM 1942 N N . LYS A 1 232 ? -44.306 -48.251 61.914 1.00 87.44 232 LYS A N 1
ATOM 1943 C CA . LYS A 1 232 ? -45.325 -47.227 61.650 1.00 87.44 232 LYS A CA 1
ATOM 1944 C C . LYS A 1 232 ? -44.802 -45.818 61.923 1.00 87.44 232 LYS A C 1
ATOM 1946 O O . LYS A 1 232 ? -44.867 -44.958 61.054 1.00 87.44 232 LYS A O 1
ATOM 1951 N N . ALA A 1 233 ? -44.188 -45.592 63.085 1.00 84.88 233 ALA A N 1
ATOM 1952 C CA . ALA A 1 233 ? -43.634 -44.284 63.434 1.00 84.88 233 ALA A CA 1
ATOM 1953 C C . ALA A 1 233 ? -42.510 -43.828 62.484 1.00 84.88 233 ALA A C 1
ATOM 1955 O O . ALA A 1 233 ? -42.312 -42.626 62.287 1.00 84.88 233 ALA A O 1
ATOM 1956 N N . LEU A 1 234 ? -41.747 -44.767 61.921 1.00 85.12 234 LEU A N 1
ATOM 1957 C CA . LEU A 1 234 ? -40.698 -44.487 60.946 1.00 85.12 234 LEU A CA 1
ATOM 1958 C C . LEU A 1 234 ? -41.280 -44.165 59.560 1.00 85.12 234 LEU A C 1
ATOM 1960 O O . LEU A 1 234 ? -40.865 -43.173 58.959 1.00 85.12 234 LEU A O 1
ATOM 1964 N N . VAL A 1 235 ? -42.270 -44.931 59.096 1.00 85.88 235 VAL A N 1
ATOM 1965 C CA . VAL A 1 235 ? -42.970 -44.706 57.820 1.00 85.88 235 VAL A CA 1
ATOM 1966 C C . VAL A 1 235 ? -43.756 -43.394 57.842 1.00 85.88 235 VAL A C 1
ATOM 1968 O O . VAL A 1 235 ? -43.514 -42.550 56.980 1.00 85.88 235 VAL A O 1
ATOM 1971 N N . ASP A 1 236 ? -44.559 -43.137 58.880 1.00 84.38 236 ASP A N 1
ATOM 1972 C CA . ASP A 1 236 ? -45.288 -41.869 59.068 1.00 84.38 236 ASP A CA 1
ATOM 1973 C C . ASP A 1 236 ? -44.328 -40.664 58.993 1.00 84.38 236 ASP A C 1
ATOM 1975 O O . ASP A 1 236 ? -44.636 -39.574 58.491 1.00 84.38 236 ASP A O 1
ATOM 1979 N N . ARG A 1 237 ? -43.093 -40.848 59.475 1.00 83.50 237 ARG A N 1
ATOM 1980 C CA . ARG A 1 237 ? -42.074 -39.802 59.438 1.00 83.50 237 ARG A CA 1
ATOM 1981 C C . ARG A 1 237 ? -41.424 -39.619 58.073 1.00 83.50 237 ARG A C 1
ATOM 1983 O O . ARG A 1 237 ? -41.037 -38.496 57.737 1.00 83.50 237 ARG A O 1
ATOM 1990 N N . PHE A 1 238 ? -41.284 -40.684 57.294 1.00 82.00 238 PHE A N 1
ATOM 1991 C CA . PHE A 1 238 ? -40.860 -40.566 55.905 1.00 82.00 238 PHE A CA 1
ATOM 1992 C C . PHE A 1 238 ? -41.943 -39.926 55.047 1.00 82.00 238 PHE A C 1
ATOM 1994 O O . PHE A 1 238 ? -41.619 -39.017 54.290 1.00 82.00 238 PHE A O 1
ATOM 2001 N N . GLU A 1 239 ? -43.213 -40.277 55.236 1.00 83.38 239 GLU A N 1
ATOM 2002 C CA . GLU A 1 239 ? -44.333 -39.654 54.525 1.00 83.38 239 GLU A CA 1
ATOM 2003 C C . GLU A 1 239 ? -44.455 -38.158 54.835 1.00 83.38 239 GLU A C 1
ATOM 2005 O O . GLU A 1 239 ? -44.572 -37.331 53.929 1.00 83.38 239 GLU A O 1
ATOM 2010 N N . THR A 1 240 ? -44.335 -37.761 56.105 1.00 78.31 240 THR A N 1
ATOM 2011 C CA . THR A 1 240 ? -44.342 -36.333 56.479 1.00 78.31 240 THR A CA 1
ATOM 2012 C C . THR A 1 240 ? -43.141 -35.569 55.915 1.00 78.31 240 THR A C 1
ATOM 2014 O O . THR A 1 240 ? -43.278 -34.418 55.506 1.00 78.31 240 THR A O 1
ATOM 2017 N N . ARG A 1 241 ? -41.952 -36.180 55.839 1.00 76.94 241 ARG A N 1
ATOM 2018 C CA . ARG A 1 241 ? -40.790 -35.544 55.190 1.00 76.94 241 ARG A CA 1
ATOM 2019 C C . ARG A 1 241 ? -40.922 -35.488 53.673 1.00 76.94 241 ARG A C 1
ATOM 2021 O O . ARG A 1 241 ? -40.526 -34.484 53.087 1.00 76.94 241 ARG A O 1
ATOM 2028 N N . PHE A 1 242 ? -41.473 -36.530 53.061 1.00 75.12 242 PHE A N 1
ATOM 2029 C CA . PHE A 1 242 ? -41.699 -36.610 51.624 1.00 75.12 242 PHE A CA 1
ATOM 2030 C C . PHE A 1 242 ? -42.763 -35.605 51.174 1.00 75.12 242 PHE A C 1
ATOM 2032 O O . PHE A 1 242 ? -42.558 -34.891 50.204 1.00 75.12 242 PHE A O 1
ATOM 2039 N N . THR A 1 243 ? -43.859 -35.454 51.917 1.00 77.25 243 THR A N 1
ATOM 2040 C CA . THR A 1 243 ? -44.882 -34.434 51.628 1.00 77.25 243 THR A CA 1
ATOM 2041 C C . THR A 1 243 ? -44.334 -33.014 51.769 1.00 77.25 243 THR A C 1
ATOM 2043 O O . THR A 1 243 ? -44.577 -32.192 50.890 1.00 77.25 243 THR A O 1
ATOM 2046 N N . LEU A 1 244 ? -43.528 -32.733 52.803 1.00 71.38 244 LEU A N 1
ATOM 2047 C CA . LEU A 1 244 ? -42.855 -31.436 52.966 1.00 71.38 244 LEU A CA 1
ATOM 2048 C C . LEU A 1 244 ? -41.825 -31.155 51.861 1.00 71.38 244 LEU A C 1
ATOM 2050 O O . LEU A 1 244 ? -41.683 -30.009 51.434 1.00 71.38 244 LEU A O 1
ATOM 2054 N N . SER A 1 245 ? -41.094 -32.168 51.385 1.00 67.50 245 SER A N 1
ATOM 2055 C CA . SER A 1 245 ? -40.158 -31.989 50.270 1.00 67.50 245 SER A CA 1
ATOM 2056 C C . SER A 1 245 ? -40.892 -31.804 48.941 1.00 67.50 245 SER A C 1
ATOM 2058 O O . SER A 1 245 ? -40.496 -30.941 48.163 1.00 67.50 245 SER A O 1
ATOM 2060 N N . HIS A 1 246 ? -41.995 -32.519 48.706 1.00 58.53 246 HIS A N 1
ATOM 2061 C CA . HIS A 1 246 ? -42.805 -32.390 47.492 1.00 58.53 246 HIS A CA 1
ATOM 2062 C C . HIS A 1 246 ? -43.575 -31.064 47.430 1.00 58.53 246 HIS A C 1
ATOM 2064 O O . HIS A 1 246 ? -43.605 -30.417 46.383 1.00 58.53 246 HIS A O 1
ATOM 2070 N N . SER A 1 247 ? -44.139 -30.597 48.549 1.00 56.78 247 SER A N 1
ATOM 2071 C CA . SER A 1 247 ? -44.785 -29.281 48.613 1.00 56.78 247 SER A CA 1
ATOM 2072 C C . SER A 1 247 ? -43.781 -28.159 48.347 1.00 56.78 247 SER A C 1
ATOM 2074 O O . SER A 1 247 ? -44.089 -27.202 47.640 1.00 56.78 247 SER A O 1
ATOM 2076 N N . ASN A 1 248 ? -42.548 -28.308 48.839 1.00 53.31 248 ASN A N 1
ATOM 2077 C CA . ASN A 1 248 ? -41.469 -27.368 48.552 1.00 53.31 248 ASN A CA 1
ATOM 2078 C C . ASN A 1 248 ? -40.953 -27.495 47.112 1.00 53.31 248 ASN A C 1
ATOM 2080 O O . ASN A 1 248 ? -40.606 -26.475 46.529 1.00 53.31 248 ASN A O 1
ATOM 2084 N N . ALA A 1 249 ? -40.958 -28.691 46.512 1.00 50.38 249 ALA A N 1
ATOM 2085 C CA . ALA A 1 249 ? -40.591 -28.914 45.111 1.00 50.38 249 ALA A CA 1
ATOM 2086 C C . ALA A 1 249 ? -41.605 -28.294 44.132 1.00 50.38 249 ALA A C 1
ATOM 2088 O O . ALA A 1 249 ? -41.200 -27.676 43.152 1.00 50.38 249 ALA A O 1
ATOM 2089 N N . SER A 1 250 ? -42.909 -28.333 44.435 1.00 47.72 250 SER A N 1
ATOM 2090 C CA . SER A 1 250 ? -43.944 -27.659 43.624 1.00 47.72 250 SER A CA 1
ATOM 2091 C C . SER A 1 250 ? -43.836 -26.121 43.621 1.00 47.72 250 SER A C 1
ATOM 2093 O O . SER A 1 250 ? -44.340 -25.461 42.716 1.00 47.72 250 SER A O 1
ATOM 2095 N N . LEU A 1 251 ? -43.121 -25.543 44.596 1.00 47.12 251 LEU A N 1
ATOM 2096 C CA . LEU A 1 251 ? -42.784 -24.112 44.688 1.00 47.12 251 LEU A CA 1
ATOM 2097 C C . LEU A 1 251 ? -41.316 -23.812 44.312 1.00 47.12 251 LEU A C 1
ATOM 2099 O O . LEU A 1 251 ? -40.897 -22.647 44.292 1.00 47.12 251 LEU A O 1
ATOM 2103 N N . SER A 1 252 ? -40.538 -24.852 44.007 1.00 38.75 252 SER A N 1
ATOM 2104 C CA . SER A 1 252 ? -39.099 -24.815 43.763 1.00 38.75 252 SER A CA 1
ATOM 2105 C C . SER A 1 252 ? -38.767 -25.584 42.489 1.00 38.75 252 SER A C 1
ATOM 2107 O O . SER A 1 252 ? -38.244 -26.698 42.532 1.00 38.75 252 SER A O 1
ATOM 2109 N N . GLY A 1 253 ? -38.936 -24.919 41.344 1.00 38.41 253 GLY A N 1
ATOM 2110 C CA . GLY A 1 253 ? -38.036 -25.177 40.224 1.00 38.41 253 GLY A CA 1
ATOM 2111 C C . GLY A 1 253 ? -36.569 -25.113 40.703 1.00 38.41 253 GLY A C 1
ATOM 2112 O O . GLY A 1 253 ? -36.276 -24.410 41.679 1.00 38.41 253 GLY A O 1
ATOM 2113 N N . PRO A 1 254 ? -35.640 -25.827 40.048 1.00 41.16 254 PRO A N 1
ATOM 2114 C CA . PRO A 1 254 ? -34.258 -26.053 40.503 1.00 41.16 254 PRO A CA 1
ATOM 2115 C C . PRO A 1 254 ? -33.408 -24.784 40.736 1.00 41.16 254 PRO A C 1
ATOM 2117 O O . PRO A 1 254 ? -32.261 -24.871 41.160 1.00 41.16 254 PRO A O 1
ATOM 2120 N N . SER A 1 255 ? -33.956 -23.588 40.518 1.00 42.34 255 SER A N 1
ATOM 2121 C CA . SER A 1 255 ? -33.289 -22.297 40.691 1.00 42.34 255 SER A CA 1
ATOM 2122 C C . SER A 1 255 ? -33.353 -21.698 42.106 1.00 42.34 255 SER A C 1
ATOM 2124 O O . SER A 1 255 ? -32.664 -20.711 42.362 1.00 42.34 255 SER A O 1
ATOM 2126 N N . LYS A 1 256 ? -34.156 -22.235 43.042 1.00 47.38 256 LYS A N 1
ATOM 2127 C CA . LYS A 1 256 ? -34.383 -21.590 44.360 1.00 47.38 256 LYS A CA 1
ATOM 2128 C C . LYS A 1 256 ? -33.690 -22.217 45.572 1.00 47.38 256 LYS A C 1
ATOM 2130 O O . LYS A 1 256 ? -33.668 -21.569 46.617 1.00 47.38 256 LYS A O 1
ATOM 2135 N N . LEU A 1 257 ? -33.077 -23.398 45.456 1.00 39.84 257 LEU A N 1
ATOM 2136 C CA . LEU A 1 257 ? -32.291 -23.981 46.558 1.00 39.84 257 LEU A CA 1
ATOM 2137 C C . LEU A 1 257 ? -30.900 -23.329 46.689 1.00 39.84 257 LEU A C 1
ATOM 2139 O O . LEU A 1 257 ? -30.411 -23.140 47.798 1.00 39.84 257 LEU A O 1
ATOM 2143 N N . ASN A 1 258 ? -30.321 -22.865 45.575 1.00 43.03 258 ASN A N 1
ATOM 2144 C CA . ASN A 1 258 ? -29.012 -22.191 45.524 1.00 43.03 258 ASN A CA 1
ATOM 2145 C C . ASN A 1 258 ? -29.020 -20.752 46.055 1.00 43.03 258 ASN A C 1
ATOM 2147 O O . ASN A 1 258 ? -28.072 -20.008 45.840 1.00 43.03 258 ASN A O 1
ATOM 2151 N N . ASN A 1 259 ? -30.099 -20.318 46.699 1.00 51.84 259 ASN A N 1
ATOM 2152 C CA . ASN A 1 259 ? -30.283 -18.914 47.022 1.00 51.84 259 ASN A CA 1
ATOM 2153 C C . ASN A 1 259 ? -30.506 -18.698 48.522 1.00 51.84 259 ASN A C 1
ATOM 2155 O O . ASN A 1 259 ? -31.196 -17.772 48.895 1.00 51.84 259 ASN A O 1
ATOM 2159 N N . ILE A 1 260 ? -29.930 -19.495 49.426 1.00 59.50 260 ILE A N 1
ATOM 2160 C CA . ILE A 1 260 ? -29.980 -19.200 50.881 1.00 59.50 260 ILE A CA 1
ATOM 2161 C C . ILE A 1 260 ? -29.413 -17.793 51.186 1.00 59.50 260 ILE A C 1
ATOM 2163 O O . ILE A 1 260 ? -29.804 -17.139 52.158 1.00 59.50 260 ILE A O 1
ATOM 2167 N N . ASP A 1 261 ? -28.599 -17.265 50.274 1.00 57.09 261 ASP A N 1
ATOM 2168 C CA . ASP A 1 261 ? -28.108 -15.893 50.238 1.00 57.09 261 ASP A CA 1
ATOM 2169 C C . ASP A 1 261 ? -29.199 -14.834 50.405 1.00 57.09 261 ASP A C 1
ATOM 2171 O O . ASP A 1 261 ? -28.958 -13.845 51.087 1.00 57.09 261 ASP A O 1
ATOM 2175 N N . HIS A 1 262 ? -30.421 -15.001 49.877 1.00 63.97 262 HIS A N 1
ATOM 2176 C CA . HIS A 1 262 ? -31.464 -13.980 50.076 1.00 63.97 262 HIS A CA 1
ATOM 2177 C C . HIS A 1 262 ? -31.991 -13.928 51.520 1.00 63.97 262 HIS A C 1
ATOM 2179 O O . HIS A 1 262 ? -32.511 -12.891 51.945 1.00 63.97 262 HIS A O 1
ATOM 2185 N N . LEU A 1 263 ? -31.856 -15.019 52.281 1.00 61.00 263 LEU A N 1
ATOM 2186 C CA . LEU A 1 263 ? -32.184 -15.062 53.707 1.00 61.00 263 LEU A CA 1
ATOM 2187 C C . LEU A 1 263 ? -31.039 -14.478 54.541 1.00 61.00 263 LEU A C 1
ATOM 2189 O O . LEU A 1 263 ? -31.291 -13.647 55.412 1.00 61.00 263 LEU A O 1
ATOM 2193 N N . LEU A 1 264 ? -29.789 -14.819 54.219 1.00 59.25 264 LEU A N 1
ATOM 2194 C CA . LEU A 1 264 ? -28.604 -14.262 54.883 1.00 59.25 264 LEU A CA 1
ATOM 2195 C C . LEU A 1 264 ? -28.457 -12.756 54.619 1.00 59.25 264 LEU A C 1
ATOM 2197 O O . LEU A 1 264 ? -28.267 -11.978 55.549 1.00 59.25 264 LEU A O 1
ATOM 2201 N N . LYS A 1 265 ? -28.690 -12.313 53.380 1.00 54.88 265 LYS A N 1
ATOM 2202 C CA . LYS A 1 265 ? -28.681 -10.901 52.961 1.00 54.88 265 LYS A CA 1
ATOM 2203 C C . LYS A 1 265 ? -29.783 -10.071 53.626 1.00 54.88 265 LYS A C 1
ATOM 2205 O O . LYS A 1 265 ? -29.672 -8.852 53.689 1.00 54.88 265 LYS A O 1
ATOM 2210 N N . ARG A 1 266 ? -30.842 -10.701 54.150 1.00 53.59 266 ARG A N 1
ATOM 2211 C CA . ARG A 1 266 ? -31.878 -10.033 54.960 1.00 53.59 266 ARG A CA 1
ATOM 2212 C C . ARG A 1 266 ? -31.498 -9.866 56.429 1.00 53.59 266 ARG A C 1
ATOM 2214 O O . ARG A 1 266 ? -32.050 -8.976 57.068 1.00 53.59 266 ARG A O 1
ATOM 2221 N N . LEU A 1 267 ? -30.595 -10.698 56.944 1.00 45.50 267 LEU A N 1
ATOM 2222 C CA . LEU A 1 267 ? -30.065 -10.589 58.305 1.00 45.50 267 LEU A CA 1
ATOM 2223 C C . LEU A 1 267 ? -28.863 -9.637 58.371 1.00 45.50 267 LEU A C 1
ATOM 2225 O O . LEU A 1 267 ? -28.682 -8.964 59.378 1.00 45.50 267 LEU A O 1
ATOM 2229 N N . THR A 1 268 ? -28.081 -9.533 57.293 1.00 45.53 268 THR A N 1
ATOM 2230 C CA . THR A 1 268 ? -26.866 -8.701 57.236 1.00 45.53 268 THR A CA 1
ATOM 2231 C C . THR A 1 268 ? -27.066 -7.316 56.613 1.00 45.53 268 THR A C 1
ATOM 2233 O O . THR A 1 268 ? -26.166 -6.483 56.687 1.00 45.53 268 THR A O 1
ATOM 2236 N N . SER A 1 269 ? -28.226 -7.020 56.012 1.00 40.06 269 SER A N 1
ATOM 2237 C CA . SER A 1 269 ? -28.478 -5.731 55.352 1.00 40.06 269 SER A CA 1
ATOM 2238 C C . SER A 1 269 ? -29.529 -4.886 56.091 1.00 40.06 269 SER A C 1
ATOM 2240 O O . SER A 1 269 ? -30.673 -5.329 56.239 1.00 40.06 269 SER A O 1
ATOM 2242 N N . PRO A 1 270 ? -29.216 -3.636 56.494 1.00 37.69 270 PRO A N 1
ATOM 2243 C CA . PRO A 1 270 ? -30.227 -2.694 56.943 1.00 37.69 270 PRO A CA 1
ATOM 2244 C C . PRO A 1 270 ? -31.122 -2.319 55.754 1.00 37.69 270 PRO A C 1
ATOM 2246 O O . PRO A 1 270 ? -30.708 -1.692 54.779 1.00 37.69 270 PRO A O 1
ATOM 2249 N N . LYS A 1 271 ? -32.380 -2.745 55.844 1.00 40.03 271 LYS A N 1
ATOM 2250 C CA . LYS A 1 271 ? -33.465 -2.602 54.866 1.00 40.03 271 LYS A CA 1
ATOM 2251 C C . LYS A 1 271 ? -33.657 -1.152 54.381 1.00 40.03 271 LYS A C 1
ATOM 2253 O O . LYS A 1 271 ? -34.494 -0.430 54.912 1.00 40.03 271 LYS A O 1
ATOM 2258 N N . ARG A 1 272 ? -32.996 -0.752 53.290 1.00 40.88 272 ARG A N 1
ATOM 2259 C CA . ARG A 1 272 ? -33.465 0.352 52.429 1.00 40.88 272 ARG A CA 1
ATOM 2260 C C . ARG A 1 272 ? -34.402 -0.218 51.363 1.00 40.88 272 ARG A C 1
ATOM 2262 O O . ARG A 1 272 ? -33.968 -0.714 50.330 1.00 40.88 272 ARG A O 1
ATOM 2269 N N . ARG A 1 273 ? -35.712 -0.187 51.631 1.00 39.72 273 ARG A N 1
ATOM 2270 C CA . ARG A 1 273 ? -36.745 -0.429 50.609 1.00 39.72 273 ARG A CA 1
ATOM 2271 C C . ARG A 1 273 ? -36.887 0.832 49.754 1.00 39.72 273 ARG A C 1
ATOM 2273 O O . ARG A 1 273 ? -37.550 1.775 50.171 1.00 39.72 273 ARG A O 1
ATOM 2280 N N . GLY A 1 274 ? -36.304 0.820 48.558 1.00 36.34 274 GLY A N 1
ATOM 2281 C CA . GLY A 1 274 ? -36.799 1.632 47.447 1.00 36.34 274 GLY A CA 1
ATOM 2282 C C . GLY A 1 274 ? -38.155 1.085 46.996 1.00 36.34 274 GLY A C 1
ATOM 2283 O O . GLY A 1 274 ? -38.330 -0.127 46.859 1.00 36.34 274 GLY A O 1
ATOM 2284 N N . ARG A 1 275 ? -39.140 1.968 46.845 1.00 34.19 275 ARG A N 1
ATOM 2285 C CA . ARG A 1 275 ? -40.475 1.654 46.320 1.00 34.19 275 ARG A CA 1
ATOM 2286 C C . ARG A 1 275 ? -40.377 1.523 44.789 1.00 34.19 275 ARG A C 1
ATOM 2288 O O . ARG A 1 275 ? -39.689 2.350 44.193 1.00 34.19 275 ARG A O 1
ATOM 2295 N N . PRO A 1 276 ? -41.050 0.562 44.130 1.00 33.81 276 PRO A N 1
ATOM 2296 C CA . PRO A 1 276 ? -41.236 0.638 42.688 1.00 33.81 276 PRO A CA 1
ATOM 2297 C C . PRO A 1 276 ? -42.183 1.807 42.388 1.00 33.81 276 PRO A C 1
ATOM 2299 O O . PRO A 1 276 ? -43.236 1.951 43.012 1.00 33.81 276 PRO A O 1
ATOM 2302 N N . SER A 1 277 ? -41.745 2.681 41.489 1.00 34.56 277 SER A N 1
ATOM 2303 C CA . SER A 1 277 ? -42.486 3.846 41.018 1.00 34.56 277 SER A CA 1
ATOM 2304 C C . SER A 1 277 ? -43.713 3.391 40.228 1.00 34.56 277 SER A C 1
ATOM 2306 O O . SER A 1 277 ? -43.575 2.741 39.195 1.00 34.56 277 SER A O 1
ATOM 2308 N N . SER A 1 278 ? -44.908 3.723 40.717 1.00 30.22 278 SER A N 1
ATOM 2309 C CA . SER A 1 278 ? -46.157 3.630 39.963 1.00 30.22 278 SER A CA 1
ATOM 2310 C C . SER A 1 278 ? -46.787 5.020 39.893 1.00 30.22 278 SER A C 1
ATOM 2312 O O . SER A 1 278 ? -47.470 5.436 40.831 1.00 30.22 278 SER A O 1
ATOM 2314 N N . TYR A 1 279 ? -46.581 5.731 38.785 1.00 31.36 279 TYR A N 1
ATOM 2315 C CA . TYR A 1 279 ? -47.391 6.896 38.428 1.00 31.36 279 TYR A CA 1
ATOM 2316 C C . TYR A 1 279 ? -47.675 6.868 36.928 1.00 31.36 279 TYR A C 1
ATOM 2318 O O . TYR A 1 279 ? -46.866 7.312 36.126 1.00 31.36 279 TYR A O 1
ATOM 2326 N N . LEU A 1 280 ? -48.840 6.335 36.577 1.00 34.41 280 LEU A N 1
ATOM 2327 C CA . LEU A 1 280 ? -49.666 6.801 35.467 1.00 34.41 280 LEU A CA 1
ATOM 2328 C C . LEU A 1 280 ? -51.095 6.347 35.782 1.00 34.41 280 LEU A C 1
ATOM 2330 O O . LEU A 1 280 ? -51.457 5.183 35.645 1.00 34.41 280 LEU A O 1
ATOM 2334 N N . ARG A 1 281 ? -51.888 7.281 36.315 1.00 32.88 281 ARG A N 1
ATOM 2335 C CA . ARG A 1 281 ? -53.351 7.199 36.303 1.00 32.88 281 ARG A CA 1
ATOM 2336 C C . ARG A 1 281 ? -53.804 7.578 34.893 1.00 32.88 281 ARG A C 1
ATOM 2338 O O . ARG A 1 281 ? -53.376 8.634 34.440 1.00 32.88 281 ARG A O 1
ATOM 2345 N N . LYS A 1 282 ? -54.719 6.815 34.283 1.00 31.73 282 LYS A N 1
ATOM 2346 C CA . LYS A 1 282 ? -56.108 7.229 33.963 1.00 31.73 282 LYS A CA 1
ATOM 2347 C C . LYS A 1 282 ? -56.822 6.132 33.153 1.00 31.73 282 LYS A C 1
ATOM 2349 O O . LYS A 1 282 ? -56.224 5.558 32.256 1.00 31.73 282 LYS A O 1
ATOM 2354 N N . GLY A 1 283 ? -58.111 5.931 33.434 1.00 27.09 283 GLY A N 1
ATOM 2355 C CA . GLY A 1 283 ? -59.053 5.204 32.573 1.00 27.09 283 GLY A CA 1
ATOM 2356 C C . GLY A 1 283 ? -59.694 4.009 33.271 1.00 27.09 283 GLY A C 1
ATOM 2357 O O . GLY A 1 283 ? -59.084 2.953 33.359 1.00 27.09 283 GLY A O 1
ATOM 2358 N N . GLY A 1 284 ? -60.899 4.193 33.813 1.00 25.89 284 GLY A N 1
ATOM 2359 C CA . GLY A 1 284 ? -61.667 3.127 34.455 1.00 25.89 284 GLY A CA 1
ATOM 2360 C C . GLY A 1 284 ? -62.631 2.424 33.503 1.00 25.89 284 GLY A C 1
ATOM 2361 O O . GLY A 1 284 ? -63.009 2.997 32.491 1.00 25.89 284 GLY A O 1
ATOM 2362 N N . LEU A 1 285 ? -63.083 1.231 33.896 1.00 28.55 285 LEU A N 1
ATOM 2363 C CA . LEU A 1 285 ? -64.472 0.782 33.779 1.00 28.55 285 LEU A CA 1
ATOM 2364 C C . LEU A 1 285 ? -64.694 -0.404 34.738 1.00 28.55 285 LEU A C 1
ATOM 2366 O O . LEU A 1 285 ? -63.768 -1.143 35.061 1.00 28.55 285 LEU A O 1
ATOM 2370 N N . ARG A 1 286 ? -65.916 -0.484 35.261 1.00 33.94 286 ARG A N 1
ATOM 2371 C CA . ARG A 1 286 ? -66.429 -1.375 36.314 1.00 33.94 286 ARG A CA 1
ATOM 2372 C C . ARG A 1 286 ? -66.555 -2.839 35.853 1.00 33.94 286 ARG A C 1
ATOM 2374 O O . ARG A 1 286 ? -66.679 -3.063 34.658 1.00 33.94 286 ARG A O 1
ATOM 2381 N N . ASN A 1 287 ? -66.579 -3.776 36.816 1.00 28.23 287 ASN A N 1
ATOM 2382 C CA . ASN A 1 287 ? -67.532 -4.907 36.993 1.00 28.23 287 ASN A CA 1
ATOM 2383 C C . ASN A 1 287 ? -67.016 -5.800 38.156 1.00 28.23 287 ASN A C 1
ATOM 2385 O O . ASN A 1 287 ? -65.848 -6.171 38.145 1.00 28.23 287 ASN A O 1
ATOM 2389 N N . MET A 1 288 ? -67.668 -5.916 39.325 1.00 27.12 288 MET A N 1
ATOM 2390 C CA . MET A 1 288 ? -68.865 -6.708 39.709 1.00 27.12 288 MET A CA 1
ATOM 2391 C C . MET A 1 288 ? -68.743 -8.230 39.481 1.00 27.12 288 MET A C 1
ATOM 2393 O O . MET A 1 288 ? -68.504 -8.660 38.360 1.00 27.12 288 MET A O 1
ATOM 2397 N N . GLY A 1 289 ? -68.960 -9.005 40.559 1.00 26.31 289 GLY A N 1
ATOM 2398 C CA . GLY A 1 289 ? -69.054 -10.480 40.600 1.00 26.31 289 GLY A CA 1
ATOM 2399 C C . GLY A 1 289 ? -68.156 -11.105 41.684 1.00 26.31 289 GLY A C 1
ATOM 2400 O O . GLY A 1 289 ? -67.015 -11.448 41.408 1.00 26.31 289 GLY A O 1
ATOM 2401 N N . SER A 1 290 ? -68.478 -10.965 42.974 1.00 29.02 290 SER A N 1
ATOM 2402 C CA . SER A 1 290 ? -69.333 -11.843 43.808 1.00 29.02 290 SER A CA 1
ATOM 2403 C C . SER A 1 290 ? -68.633 -13.104 44.337 1.00 29.02 290 SER A C 1
ATOM 2405 O O . SER A 1 290 ? -68.322 -14.040 43.609 1.00 29.02 290 SER A O 1
ATOM 2407 N N . SER A 1 291 ? -68.445 -13.093 45.655 1.00 32.12 291 SER A N 1
ATOM 2408 C CA . SER A 1 291 ? -68.127 -14.220 46.529 1.00 32.12 291 SER A CA 1
ATOM 2409 C C . SER A 1 291 ? -69.343 -15.131 46.698 1.00 32.12 291 SER A C 1
ATOM 2411 O O . SER A 1 291 ? -70.393 -14.613 47.057 1.00 32.12 291 SER A O 1
ATOM 2413 N N . VAL A 1 292 ? -69.165 -16.447 46.552 1.00 32.84 292 VAL A N 1
ATOM 2414 C CA . VAL A 1 292 ? -69.962 -17.518 47.192 1.00 32.84 292 VAL A CA 1
ATOM 2415 C C . VAL A 1 292 ? -68.993 -18.705 47.344 1.00 32.84 292 VAL A C 1
ATOM 2417 O O . VAL A 1 292 ? -68.449 -19.171 46.350 1.00 32.84 292 VAL A O 1
ATOM 2420 N N . GLU A 1 293 ? -68.417 -18.957 48.516 1.00 27.58 293 GLU A N 1
ATOM 2421 C CA . GLU A 1 293 ? -68.950 -19.684 49.682 1.00 27.58 293 GLU A CA 1
ATOM 2422 C C . GLU A 1 293 ? -68.568 -21.172 49.653 1.00 27.58 293 GLU A C 1
ATOM 2424 O O . GLU A 1 293 ? -68.435 -21.807 48.611 1.00 27.58 293 GLU A O 1
ATOM 2429 N N . ALA A 1 294 ? -68.245 -21.663 50.842 1.00 37.59 294 ALA A N 1
ATOM 2430 C CA . ALA A 1 294 ? -67.641 -22.948 51.118 1.00 37.59 294 ALA A CA 1
ATOM 2431 C C . ALA A 1 294 ? -68.678 -24.070 51.193 1.00 37.59 294 ALA A C 1
ATOM 2433 O O . ALA A 1 294 ? -69.782 -23.844 51.668 1.00 37.59 294 ALA A O 1
ATOM 2434 N N . THR A 1 295 ? -68.240 -25.276 50.827 1.00 34.19 295 THR A N 1
ATOM 2435 C CA . THR A 1 295 ? -68.549 -26.635 51.337 1.00 34.19 295 THR A CA 1
ATOM 2436 C C . THR A 1 295 ? -68.452 -27.556 50.121 1.00 34.19 295 THR A C 1
ATOM 2438 O O . THR A 1 295 ? -69.069 -27.315 49.103 1.00 34.19 295 THR A O 1
ATOM 2441 N N . GLU A 1 296 ? -67.464 -28.440 50.047 1.00 37.72 296 GLU A N 1
ATOM 2442 C CA . GLU A 1 296 ? -67.653 -29.840 50.416 1.00 37.72 296 GLU A CA 1
ATOM 2443 C C . GLU A 1 296 ? -66.283 -30.492 50.649 1.00 37.72 296 GLU A C 1
ATOM 2445 O O . GLU A 1 296 ? -65.409 -30.530 49.783 1.00 37.72 296 GLU A O 1
ATOM 2450 N N . ASN A 1 297 ? -66.093 -31.019 51.855 1.00 34.28 297 ASN A N 1
ATOM 2451 C CA . ASN A 1 297 ? -65.095 -32.047 52.098 1.00 34.28 297 ASN A CA 1
ATOM 2452 C C . ASN A 1 297 ? -65.736 -33.419 51.818 1.00 34.28 297 ASN A C 1
ATOM 2454 O O . ASN A 1 297 ? -66.911 -33.607 52.105 1.00 34.28 297 ASN A O 1
ATOM 2458 N N . GLN A 1 298 ? -64.889 -34.393 51.464 1.00 35.81 298 GLN A N 1
ATOM 2459 C CA . GLN A 1 298 ? -65.084 -35.851 51.610 1.00 35.81 298 GLN A CA 1
ATOM 2460 C C . GLN A 1 298 ? -65.766 -36.635 50.470 1.00 35.81 298 GLN A C 1
ATOM 2462 O O . GLN A 1 298 ? -66.915 -37.034 50.571 1.00 35.81 298 GLN A O 1
ATOM 2467 N N . ALA A 1 299 ? -64.954 -37.054 49.491 1.00 35.62 299 ALA A N 1
ATOM 2468 C CA . ALA A 1 299 ? -65.010 -38.389 48.866 1.00 35.62 299 ALA A CA 1
ATOM 2469 C C . ALA A 1 299 ? -63.643 -38.678 48.203 1.00 35.62 299 ALA A C 1
ATOM 2471 O O . ALA A 1 299 ? -63.358 -38.266 47.088 1.00 35.62 299 ALA A O 1
ATOM 2472 N N . LYS A 1 300 ? -62.612 -39.078 48.951 1.00 40.72 300 LYS A N 1
ATOM 2473 C CA . LYS A 1 300 ? -62.143 -40.471 49.038 1.00 40.72 300 LYS A CA 1
ATOM 2474 C C . LYS A 1 300 ? -62.350 -41.331 47.768 1.00 40.72 300 LYS A C 1
ATOM 2476 O O . LYS A 1 300 ? -63.453 -41.758 47.475 1.00 40.72 300 LYS A O 1
ATOM 2481 N N . VAL A 1 301 ? -61.197 -41.726 47.208 1.00 40.56 301 VAL A N 1
ATOM 2482 C CA . VAL A 1 301 ? -60.860 -43.074 46.694 1.00 40.56 301 VAL A CA 1
ATOM 2483 C C . VAL A 1 301 ? -61.051 -43.347 45.192 1.00 40.56 301 VAL A C 1
ATOM 2485 O O . VAL A 1 301 ? -62.117 -43.697 44.709 1.00 40.56 301 VAL A O 1
ATOM 2488 N N . SER A 1 302 ? -59.905 -43.311 44.501 1.00 48.38 302 SER A N 1
ATOM 2489 C CA . SER A 1 302 ? -59.359 -44.309 43.553 1.00 48.38 302 SER A CA 1
ATOM 2490 C C . SER A 1 302 ? -58.769 -43.630 42.314 1.00 48.38 302 SER A C 1
ATOM 2492 O O . SER A 1 302 ? -59.409 -43.438 41.290 1.00 48.38 302 SER A O 1
ATOM 2494 N N . ARG A 1 303 ? -57.487 -43.246 42.399 1.00 60.72 303 ARG A N 1
ATOM 2495 C CA . ARG A 1 303 ? -56.766 -42.679 41.244 1.00 60.72 303 ARG A CA 1
ATOM 2496 C C . ARG A 1 303 ? -56.534 -43.713 40.129 1.00 60.72 303 ARG A C 1
ATOM 2498 O O . ARG A 1 303 ? -56.219 -43.328 39.012 1.00 60.72 303 ARG A O 1
ATOM 2505 N N . TYR A 1 304 ? -56.732 -44.997 40.426 1.00 57.28 304 TYR A N 1
ATOM 2506 C CA . TYR A 1 304 ? -56.792 -46.073 39.446 1.00 57.28 304 TYR A CA 1
ATOM 2507 C C . TYR A 1 304 ? -57.955 -47.008 39.801 1.00 57.28 304 TYR A C 1
ATOM 2509 O O . TYR A 1 304 ? -58.027 -47.457 40.949 1.00 57.28 304 TYR A O 1
ATOM 2517 N N . PRO A 1 305 ? -58.860 -47.315 38.857 1.00 71.19 305 PRO A N 1
ATOM 2518 C CA . PRO A 1 305 ? -59.879 -48.328 39.075 1.00 71.19 305 PRO A CA 1
ATOM 2519 C C . PRO A 1 305 ? -59.214 -49.690 39.310 1.00 71.19 305 PRO A C 1
ATOM 2521 O O . PRO A 1 305 ? -58.199 -49.998 38.686 1.00 71.19 305 PRO A O 1
ATOM 2524 N N . VAL A 1 306 ? -59.809 -50.530 40.164 1.00 63.66 306 VAL A N 1
ATOM 2525 C CA . VAL A 1 306 ? -59.336 -51.896 40.491 1.00 63.66 306 VAL A CA 1
ATOM 2526 C C . VAL A 1 306 ? -58.992 -52.707 39.234 1.00 63.66 306 VAL A C 1
ATOM 2528 O O . VAL A 1 306 ? -58.026 -53.463 39.226 1.00 63.66 306 VAL A O 1
ATOM 2531 N N . ARG A 1 307 ? -59.711 -52.465 38.130 1.00 66.44 307 ARG A N 1
ATOM 2532 C CA . ARG A 1 307 ? -59.452 -53.062 36.812 1.00 66.44 307 ARG A CA 1
ATOM 2533 C C . ARG A 1 307 ? -58.035 -52.807 36.291 1.00 66.44 307 ARG A C 1
ATOM 2535 O O . ARG A 1 307 ? -57.438 -53.703 35.717 1.00 66.44 307 ARG A O 1
ATOM 2542 N N . VAL A 1 308 ? -57.465 -51.625 36.518 1.00 74.50 308 VAL A N 1
ATOM 2543 C CA . VAL A 1 308 ? -56.110 -51.281 36.053 1.00 74.50 308 VAL A CA 1
ATOM 2544 C C . VAL A 1 308 ? -55.054 -52.071 36.822 1.00 74.50 308 VAL A C 1
ATOM 2546 O O . VAL A 1 308 ? -54.099 -52.566 36.226 1.00 74.50 308 VAL A O 1
ATOM 2549 N N . VAL A 1 309 ? -55.255 -52.245 38.129 1.00 73.81 309 VAL A N 1
ATOM 2550 C CA . VAL A 1 309 ? -54.358 -53.039 38.980 1.00 73.81 309 VAL A CA 1
ATOM 2551 C C . VAL A 1 309 ? -54.475 -54.527 38.640 1.00 73.81 309 VAL A C 1
ATOM 2553 O O . VAL A 1 309 ? -53.457 -55.196 38.489 1.00 73.81 309 VAL A O 1
ATOM 2556 N N . LEU A 1 310 ? -55.696 -55.026 38.420 1.00 73.75 310 LEU A N 1
ATOM 2557 C CA . LEU A 1 310 ? -55.940 -56.415 38.026 1.00 73.75 310 LEU A CA 1
ATOM 2558 C C . LEU A 1 310 ? -55.353 -56.728 36.637 1.00 73.75 310 LEU A C 1
ATOM 2560 O O . LEU A 1 310 ? -54.715 -57.760 36.460 1.00 73.75 310 LEU A O 1
ATOM 2564 N N . CYS A 1 311 ? -55.474 -55.812 35.670 1.00 67.25 311 CYS A N 1
ATOM 2565 C CA . CYS A 1 311 ? -54.872 -55.958 34.341 1.00 67.25 311 CYS A CA 1
ATOM 2566 C C . CYS A 1 311 ? -53.338 -55.884 34.356 1.00 67.25 311 CYS A C 1
ATOM 2568 O O . CYS A 1 311 ? -52.693 -56.518 33.519 1.00 67.25 311 CYS A O 1
ATOM 2570 N N . ALA A 1 312 ? -52.744 -55.107 35.267 1.00 76.75 312 ALA A N 1
ATOM 2571 C CA . ALA A 1 312 ? -51.295 -55.086 35.454 1.00 76.75 312 ALA A CA 1
ATOM 2572 C C . ALA A 1 312 ? -50.805 -56.398 36.081 1.00 76.75 312 ALA A C 1
ATOM 2574 O O . ALA A 1 312 ? -49.829 -56.972 35.605 1.00 76.75 312 ALA A O 1
ATOM 2575 N N . TYR A 1 313 ? -51.525 -56.908 37.085 1.00 76.31 313 TYR A N 1
ATOM 2576 C CA . TYR A 1 313 ? -51.230 -58.196 37.709 1.00 76.31 313 TYR A CA 1
ATOM 2577 C C . TYR A 1 313 ? -51.369 -59.358 36.718 1.00 76.31 313 TYR A C 1
ATOM 2579 O O . TYR A 1 313 ? -50.476 -60.189 36.635 1.00 76.31 313 TYR A O 1
ATOM 2587 N N . MET A 1 314 ? -52.419 -59.374 35.893 1.00 79.12 314 MET A N 1
ATOM 2588 C CA . MET A 1 314 ? -52.624 -60.406 34.869 1.00 79.12 314 MET A CA 1
ATOM 2589 C C . MET A 1 314 ? -51.524 -60.419 33.801 1.00 79.12 314 MET A C 1
ATOM 2591 O O . MET A 1 314 ? -51.048 -61.490 33.442 1.00 79.12 314 MET A O 1
ATOM 2595 N N . ARG A 1 315 ? -51.050 -59.248 33.351 1.00 72.25 315 ARG A N 1
ATOM 2596 C CA . ARG A 1 315 ? -49.917 -59.157 32.410 1.00 72.25 315 ARG A CA 1
ATOM 2597 C C . ARG A 1 315 ? -48.575 -59.565 33.017 1.00 72.25 315 ARG A C 1
ATOM 2599 O O . ARG A 1 315 ? -47.720 -60.051 32.288 1.00 72.25 315 ARG A O 1
ATOM 2606 N N . LEU A 1 316 ? -48.376 -59.333 34.315 1.00 73.00 316 LEU A N 1
ATOM 2607 C CA . LEU A 1 316 ? -47.119 -59.641 35.005 1.00 73.00 316 LEU A CA 1
ATOM 2608 C C . LEU A 1 316 ? -47.064 -61.070 35.561 1.00 73.00 316 LEU A C 1
ATOM 2610 O O . LEU A 1 316 ? -45.983 -61.645 35.614 1.00 73.00 316 LEU A O 1
ATOM 2614 N N . GLY A 1 317 ? -48.195 -61.627 35.995 1.00 73.56 317 GLY A N 1
ATOM 2615 C CA . GLY A 1 317 ? -48.272 -62.940 36.637 1.00 73.56 317 GLY A CA 1
ATOM 2616 C C . GLY A 1 317 ? -48.560 -64.093 35.677 1.00 73.56 317 GLY A C 1
ATOM 2617 O O . GLY A 1 317 ? -48.092 -65.201 35.916 1.00 73.56 317 GLY A O 1
ATOM 2618 N N . HIS A 1 318 ? -49.296 -63.841 34.587 1.00 64.56 318 HIS A N 1
ATOM 2619 C CA . HIS A 1 318 ? -49.717 -64.876 33.636 1.00 64.56 318 HIS A CA 1
ATOM 2620 C C . HIS A 1 318 ? -49.648 -64.368 32.184 1.00 64.56 318 HIS A C 1
ATOM 2622 O O . HIS A 1 318 ? -50.688 -64.206 31.537 1.00 64.56 318 HIS A O 1
ATOM 2628 N N . PRO A 1 319 ? -48.441 -64.103 31.646 1.00 72.56 319 PRO A N 1
ATOM 2629 C CA . PRO A 1 319 ? -48.291 -63.618 30.273 1.00 72.56 319 PRO A CA 1
ATOM 2630 C C . PRO A 1 319 ? -48.850 -64.619 29.249 1.00 72.56 319 PRO A C 1
ATOM 2632 O O . PRO A 1 319 ? -49.470 -64.209 28.269 1.00 72.56 319 PRO A O 1
ATOM 2635 N N . ASP A 1 320 ? -48.733 -65.918 29.525 1.00 66.19 320 ASP A N 1
ATOM 2636 C CA . ASP A 1 320 ? -49.141 -66.983 28.606 1.00 66.19 320 ASP A CA 1
ATOM 2637 C C . ASP A 1 320 ? -50.660 -67.056 28.401 1.00 66.19 320 ASP A C 1
ATOM 2639 O O . ASP A 1 320 ? -51.103 -67.496 27.349 1.00 66.19 320 ASP A O 1
ATOM 2643 N N . VAL A 1 321 ? -51.468 -66.584 29.360 1.00 68.00 321 VAL A N 1
ATOM 2644 C CA . VAL A 1 321 ? -52.946 -66.557 29.278 1.00 68.00 321 VAL A CA 1
ATOM 2645 C C . VAL A 1 321 ? -53.454 -65.272 28.614 1.00 68.00 321 VAL A C 1
ATOM 2647 O O . VAL A 1 321 ? -54.513 -65.263 28.001 1.00 68.00 321 VAL A O 1
ATOM 2650 N N . VAL A 1 322 ? -52.706 -64.170 28.725 1.00 67.31 322 VAL A N 1
ATOM 2651 C CA . VAL A 1 322 ? -53.101 -62.865 28.164 1.00 67.31 322 VAL A CA 1
ATOM 2652 C C . VAL A 1 322 ? -52.710 -62.733 26.687 1.00 67.31 322 VAL A C 1
ATOM 2654 O O . VAL A 1 322 ? -53.352 -61.986 25.953 1.00 67.31 322 VAL A O 1
ATOM 2657 N N . PHE A 1 323 ? -51.667 -63.445 26.246 1.00 65.44 323 PHE A N 1
ATOM 2658 C CA . PHE A 1 323 ? -51.160 -63.392 24.869 1.00 65.44 323 PHE A CA 1
ATOM 2659 C C . PHE A 1 323 ? -51.388 -64.680 24.058 1.00 65.44 323 PHE A C 1
ATOM 2661 O O . PHE A 1 323 ? -50.983 -64.739 22.896 1.00 65.44 323 PHE A O 1
ATOM 2668 N N . SER A 1 324 ? -52.051 -65.699 24.613 1.00 64.19 324 SER A N 1
ATOM 2669 C CA . SER A 1 324 ? -52.501 -66.858 23.833 1.00 64.19 324 SER A CA 1
ATOM 2670 C C . SER A 1 324 ? -53.744 -66.480 23.025 1.00 64.19 324 SER A C 1
ATOM 2672 O O . SER A 1 324 ? -54.831 -66.297 23.559 1.00 64.19 324 SER A O 1
ATOM 2674 N N . GLY A 1 325 ? -53.573 -66.327 21.710 1.00 59.72 325 GLY A N 1
ATOM 2675 C CA . GLY A 1 325 ? -54.618 -65.912 20.770 1.00 59.72 325 GLY A CA 1
ATOM 2676 C C . GLY A 1 325 ? -55.696 -66.968 20.506 1.00 59.72 325 GLY A C 1
ATOM 2677 O O . GLY A 1 325 ? -55.826 -67.425 19.376 1.00 59.72 325 GLY A O 1
ATOM 2678 N N . HIS A 1 326 ? -56.460 -67.353 21.525 1.00 56.16 326 HIS A N 1
ATOM 2679 C CA . HIS A 1 326 ? -57.755 -68.024 21.378 1.00 56.16 326 HIS A CA 1
ATOM 2680 C C . HIS A 1 326 ? -58.783 -67.298 22.255 1.00 56.16 326 HIS A C 1
ATOM 2682 O O . HIS A 1 326 ? -59.021 -67.688 23.397 1.00 56.16 326 HIS A O 1
ATOM 2688 N N . GLY A 1 327 ? -59.362 -66.225 21.708 1.00 47.38 327 GLY A N 1
ATOM 2689 C CA . GLY A 1 327 ? -60.416 -65.423 22.338 1.00 47.38 327 GLY A CA 1
ATOM 2690 C C . GLY A 1 327 ? -60.322 -63.955 21.980 1.00 47.38 327 GLY A C 1
ATOM 2691 O O . GLY A 1 327 ? -59.758 -63.208 22.808 1.00 47.38 327 GLY A O 1
#

Secondary structure (DSSP, 8-state):
--------------------PPPSSSHHHHHHHHHHHHHHHHHHHHHHHHHHHHHHHHHHHHHHHHHHHHHHHHHHHHHHHHHHHHHHHHHHHHHHHHHHHHHHHHHHHHHHHHHHHHHHHHHHHHHHHHHHHHHHHHHHHHHHHHHHHHHHHHHS--SHHHHHHHHHHHHHHHHHHHHHHHHHHHHHT---HHHHHHHHHHTT--TTTGGGS-HHHHHHHHH-HHHHHHHHHHHHHHHHHHHHHHHHHHT--TTSGGGTHHHHHHHHS----PPPP-------------------------SS-HHHHHHHHHHHH-HHHHS----

Radius of gyration: 72.8 Å; chains: 1; bounding box: 147×87×175 Å

Foldseek 3Di:
DDDDDDDDDDDDDDDDDDDDDDPDDCPVVVVVVVVVVVVVVVVVVVVVVVVVVVVVVVVVVVVVVVVVVVVVVVVVVVVVVCVVVVVVVVVVVVVVVVVVVVVVVVVVVVVVVVVVVVVVVVVVVVVVVVVVVVVVVVVVVVVVVVVVVVVVVVVDDDPPVVVVVVVVVVVVVVVVVVVVVVVVVVVVVPADLVNLVVLQVVLVPDPVVVVVDDPVVVVVSCPDPSNVVSVVVNVVVVVVVVVVVVVVVVVDDPPPVVPVVVVVCVVPDDDPDDDPDDDDDDDDDDDDDDDDDDDDDDDDDDPDDPVVVVVVCCCVVPVPVVPPPDD

InterPro domains:
  IPR008862 T-complex 11 [PTHR12832] (59-244)

pLDDT: mean 72.36, std 22.83, range [25.89, 98.25]

Organism: Papaver somniferum (NCBI:txid3469)

Sequence (327 aa):
MATVEYNTYCFLEGSQILRRIPKSGWVLKFHVDFSLLLRYGWLWYRRILVRRLNLIADEQKRLSILAKARKRLAKWDERRQAAKTGAELRYEKEREKLGTKVESRVQQAEENRMLLLKARRQSRAAVKERRDQSLLEDRLQRAKSQRAEYLRQRGSPHTSVRVNWYNMHKQGDFLSRKLARCWRRFVQLKRSTYTLAKGYDALKIKGKSIKSIPFEELALLIESSTTIQTVKALVDRFETRFTLSHSNASLSGPSKLNNIDHLLKRLTSPKRRGRPSSYLRKGGLRNMGSSVEATENQAKVSRYPVRVVLCAYMRLGHPDVVFSGHG